Protein AF-A0A7W0AA88-F1 (afdb_monomer)

Sequence (247 aa):
MLGIGRILAIGMIAGFAAGFMSGLWVRLAMRIAGSLTSDRNRGLLTQEEAAVGQLTIGGTLFLAMFAAMVGIVGGVVYLAVRRWLPRQPAMRAVSYGVLLLAVFGFIVMDENNTDYQLFGPTLLNVGSFSLTYLVFGVLVSVLVDGLDRRVPRPRPLASNHARTGAIVLLASIAILLVRGFGPGFAVAGLAIGLLVTICLRRFSTRISWRLDFDSPVFLRVSALGLIVPGLFGFYLTVQGIVAILAG

Foldseek 3Di:
DQQVVLLLVLLQVLLLVLQLVLLLLVVVLLQVLLVQADPVQAQDAFPVRDGRNDDDPLVSNLSSRVSSLVSSVLSVVLSVCVVVFDPDLLRQLQVSLVLCCLLPVLVVLPLPGCCCVRGHPNCSNSVSSSVSSSSSSNSSSCSSVVCVVVPDRDDPDPDPVVVVVVVVVLVVVLVVCCVSPNNVSSCSSVCVVVVVVCVVVVVPVVDPPPPPCPPPVVVVVVVCVSVVSSNVSNVSSVVSSVSSVVD

Secondary structure (DSSP, 8-state):
-HHHHHHHHHHHHHHHHHHHHHHHHHHHHHHHHHHSS-GGGTTPBPTTSPBTT---HHHHHHHHHHHHHHHHHHHHHHHHHTTTS-SSHHHHHHHHHHHHHHHHGGGTS-TT-THHHHSS-HHHHHHHHHHHHHHHHHHHHHHHHHHHHHSPPPP----HHHHHHHHHHHHHHHHHHHHHH-HHHHHHHHHHHHHHHHHHHHHHHHS-S-S-TT-HHHHHHHHHHHHHHHHHHHHHHHHHHHHHHH-

Mean predicted aligned error: 9.28 Å

Solvent-accessible surface area (backbone atoms only — not comparable to full-atom values): 12759 Å² total; per-residue (Å²): 118,71,68,59,58,52,54,49,50,40,18,33,53,20,6,24,54,19,14,26,55,29,22,50,48,53,52,49,44,52,49,53,27,38,70,60,28,54,80,89,54,55,63,39,65,43,95,84,70,44,49,37,75,64,86,49,69,66,60,47,51,50,44,11,50,52,30,12,59,56,15,24,55,52,16,44,49,45,64,73,48,50,83,80,42,57,87,52,69,70,56,24,13,47,52,47,5,50,48,45,34,26,38,52,29,34,80,75,35,44,59,86,50,61,55,46,65,63,42,17,60,42,70,58,44,57,49,48,60,54,44,38,34,36,52,27,21,38,42,23,45,54,40,33,56,51,43,64,73,70,52,77,80,78,71,94,69,94,51,71,63,63,57,51,51,54,52,51,52,53,50,52,53,34,52,51,34,27,74,75,68,36,61,66,52,19,52,50,51,51,47,51,54,48,49,53,50,46,55,50,46,57,50,55,72,71,44,65,85,80,62,55,81,82,34,70,64,54,50,51,55,56,45,49,68,47,48,53,52,30,54,52,20,28,52,45,21,51,49,16,47,52,46,56,72,70,110

pLDDT: mean 79.32, std 15.93, range [38.12, 97.62]

Radius of gyration: 20.05 Å; Cα contacts (8 Å, |Δi|>4): 268; chains: 1; bounding box: 55×32×57 Å

Structure (mmCIF, N/CA/C/O backbone):
data_AF-A0A7W0AA88-F1
#
_entry.id   AF-A0A7W0AA88-F1
#
loop_
_atom_site.group_PDB
_atom_site.id
_atom_site.type_symbol
_atom_site.label_atom_id
_atom_site.label_alt_id
_atom_site.label_comp_id
_atom_site.label_asym_id
_atom_site.label_entity_id
_atom_site.label_seq_id
_atom_site.pdbx_PDB_ins_code
_atom_site.Cartn_x
_atom_site.Cartn_y
_atom_site.Cartn_z
_atom_site.occupancy
_atom_site.B_iso_or_equiv
_atom_site.auth_seq_id
_atom_site.auth_comp_id
_atom_site.auth_asym_id
_atom_site.auth_atom_id
_atom_site.pdbx_PDB_model_num
ATOM 1 N N . MET A 1 1 ? 20.879 -3.219 -20.208 1.00 45.56 1 MET A N 1
ATOM 2 C CA . MET A 1 1 ? 20.723 -3.522 -18.761 1.00 45.56 1 MET A CA 1
ATOM 3 C C . MET A 1 1 ? 20.540 -2.285 -17.866 1.00 45.56 1 MET A C 1
ATOM 5 O O . MET A 1 1 ? 19.766 -2.377 -16.924 1.00 45.56 1 MET A O 1
ATOM 9 N N . LEU A 1 2 ? 21.170 -1.130 -18.142 1.00 46.75 2 LEU A N 1
ATOM 10 C CA . LEU A 1 2 ? 21.095 0.078 -17.287 1.00 46.75 2 LEU A CA 1
ATOM 11 C C . LEU A 1 2 ? 19.684 0.698 -17.130 1.00 46.75 2 LEU A C 1
ATOM 13 O O . LEU A 1 2 ? 19.394 1.295 -16.097 1.00 46.75 2 LEU A O 1
ATOM 17 N N . GLY A 1 3 ? 18.784 0.525 -18.106 1.00 62.12 3 GLY A N 1
ATOM 18 C CA . GLY A 1 3 ? 17.420 1.078 -18.043 1.00 62.12 3 GLY A CA 1
ATOM 19 C C . GLY A 1 3 ? 16.522 0.439 -16.975 1.00 62.12 3 GLY A C 1
ATOM 20 O O . GLY A 1 3 ? 15.785 1.147 -16.294 1.00 62.12 3 GLY A O 1
ATOM 21 N N . ILE A 1 4 ? 16.632 -0.880 -16.773 1.00 65.06 4 ILE A N 1
ATOM 22 C CA . ILE A 1 4 ? 15.820 -1.619 -15.789 1.00 65.06 4 ILE A CA 1
ATOM 23 C C . ILE A 1 4 ? 16.213 -1.217 -14.365 1.00 65.06 4 ILE A C 1
ATOM 25 O O . ILE A 1 4 ? 15.341 -0.983 -13.536 1.00 65.06 4 ILE A O 1
ATOM 29 N N . GLY A 1 5 ? 17.514 -1.053 -14.098 1.00 66.94 5 GLY A N 1
ATOM 30 C CA . GLY A 1 5 ? 18.004 -0.612 -12.789 1.00 66.94 5 GLY A CA 1
ATOM 31 C C . GLY A 1 5 ? 17.440 0.750 -12.375 1.00 66.94 5 GLY A C 1
ATOM 32 O O . GLY A 1 5 ? 16.994 0.900 -11.242 1.00 66.94 5 GLY A O 1
ATOM 33 N N . ARG A 1 6 ? 17.370 1.716 -13.305 1.00 77.44 6 ARG A N 1
ATOM 34 C CA . ARG A 1 6 ? 16.734 3.022 -13.054 1.00 77.44 6 ARG A CA 1
ATOM 35 C C . ARG A 1 6 ? 15.246 2.878 -12.742 1.00 77.44 6 ARG A C 1
ATOM 37 O O . ARG A 1 6 ? 14.778 3.477 -11.784 1.00 77.44 6 ARG A O 1
ATOM 44 N N . ILE A 1 7 ? 14.508 2.121 -13.556 1.00 76.69 7 ILE A N 1
ATOM 45 C CA . ILE A 1 7 ? 13.058 1.945 -13.385 1.00 76.69 7 ILE A CA 1
ATOM 46 C C . ILE A 1 7 ? 12.763 1.320 -12.018 1.00 76.69 7 ILE A C 1
ATOM 48 O O . ILE A 1 7 ? 11.941 1.842 -11.274 1.00 76.69 7 ILE A O 1
ATOM 52 N N . LEU A 1 8 ? 13.496 0.269 -11.646 1.00 76.06 8 LEU A N 1
ATOM 53 C CA . LEU A 1 8 ? 13.355 -0.368 -10.339 1.00 76.06 8 LEU A CA 1
ATOM 54 C C . LEU A 1 8 ? 13.729 0.575 -9.199 1.00 76.06 8 LEU A C 1
ATOM 56 O O . LEU A 1 8 ? 12.984 0.660 -8.233 1.00 76.06 8 LEU A O 1
ATOM 60 N N . ALA A 1 9 ? 14.833 1.316 -9.314 1.00 78.56 9 ALA A N 1
ATOM 61 C CA . ALA A 1 9 ? 15.220 2.293 -8.299 1.00 78.56 9 ALA A CA 1
ATOM 62 C C . ALA A 1 9 ? 14.128 3.350 -8.087 1.00 78.56 9 ALA A C 1
ATOM 64 O O . ALA A 1 9 ? 13.786 3.648 -6.947 1.00 78.56 9 ALA A O 1
ATOM 65 N N . ILE A 1 10 ? 13.527 3.858 -9.168 1.00 82.75 10 ILE A N 1
ATOM 66 C CA . ILE A 1 10 ? 12.393 4.787 -9.090 1.00 82.75 10 ILE A CA 1
ATOM 67 C C . ILE A 1 10 ? 11.216 4.143 -8.352 1.00 82.75 10 ILE A C 1
ATOM 69 O O . ILE A 1 10 ? 10.675 4.760 -7.440 1.00 82.75 10 ILE A O 1
ATOM 73 N N . GLY A 1 11 ? 10.842 2.909 -8.706 1.00 84.88 11 GLY A N 1
ATOM 74 C CA . GLY A 1 11 ? 9.750 2.188 -8.048 1.00 84.88 11 GLY A CA 1
ATOM 75 C C . GLY A 1 11 ? 10.002 1.950 -6.566 1.00 84.88 11 GLY A C 1
ATOM 76 O O . GLY A 1 11 ? 9.126 2.209 -5.754 1.00 84.88 11 GLY A O 1
ATOM 77 N N . MET A 1 12 ? 11.209 1.518 -6.204 1.00 86.50 12 MET A N 1
ATOM 78 C CA . MET A 1 12 ? 11.587 1.268 -4.814 1.00 86.50 12 MET A CA 1
ATOM 79 C C . MET A 1 12 ? 11.600 2.558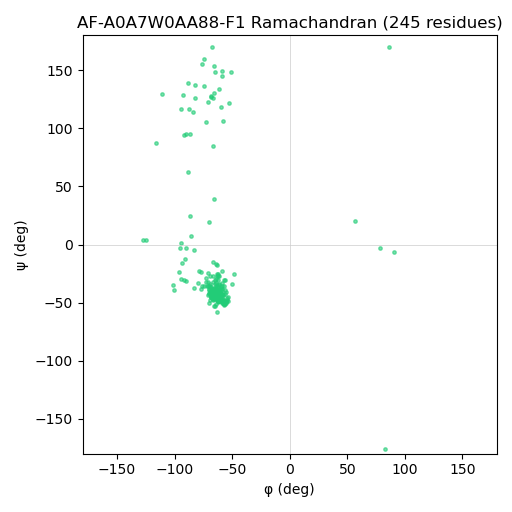 -3.988 1.00 86.50 12 MET A C 1
ATOM 81 O O . MET A 1 12 ? 11.046 2.572 -2.896 1.00 86.50 12 MET A O 1
ATOM 85 N N . ILE A 1 13 ? 12.176 3.650 -4.506 1.00 85.25 13 ILE A N 1
ATOM 86 C CA . ILE A 1 13 ? 12.226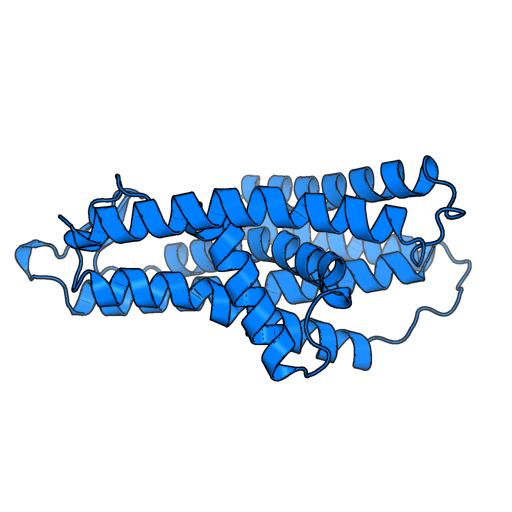 4.945 -3.805 1.00 85.25 13 ILE A CA 1
ATOM 87 C C . ILE A 1 13 ? 10.821 5.535 -3.658 1.00 85.25 13 ILE A C 1
ATOM 89 O O . ILE A 1 13 ? 10.443 5.968 -2.570 1.00 85.25 13 ILE A O 1
ATOM 93 N N . ALA A 1 14 ? 10.033 5.539 -4.737 1.00 91.56 14 ALA A N 1
ATOM 94 C CA . ALA A 1 14 ? 8.659 6.026 -4.703 1.00 91.56 14 ALA A CA 1
ATOM 95 C C . ALA A 1 14 ? 7.786 5.182 -3.773 1.00 91.56 14 ALA A C 1
ATOM 97 O O . ALA A 1 14 ? 7.015 5.732 -2.995 1.00 91.56 14 ALA A O 1
ATOM 98 N N . GLY A 1 15 ? 7.932 3.858 -3.837 1.00 93.81 15 GLY A N 1
ATOM 99 C CA . GLY A 1 15 ? 7.231 2.909 -2.986 1.00 93.81 15 GLY A CA 1
ATOM 100 C C . GLY A 1 15 ? 7.585 3.082 -1.514 1.00 93.81 15 GLY A C 1
ATOM 101 O O . GLY A 1 15 ? 6.687 3.165 -0.683 1.00 93.81 15 GLY A O 1
ATOM 102 N N . PHE A 1 16 ? 8.872 3.225 -1.194 1.00 92.62 16 PHE A N 1
ATOM 103 C CA . PHE A 1 16 ? 9.338 3.521 0.160 1.00 92.62 16 PHE A CA 1
ATOM 104 C C . PHE A 1 16 ? 8.716 4.812 0.699 1.00 92.62 16 PHE A C 1
ATOM 106 O O . PHE A 1 16 ? 8.119 4.810 1.772 1.00 92.62 16 PHE A O 1
ATOM 113 N N . ALA A 1 17 ? 8.804 5.908 -0.058 1.00 92.75 17 ALA A N 1
ATOM 114 C CA . ALA A 1 17 ? 8.269 7.198 0.368 1.00 92.75 17 ALA A CA 1
ATOM 115 C C . ALA A 1 17 ? 6.734 7.176 0.500 1.00 92.75 17 ALA A C 1
ATOM 117 O O . ALA A 1 17 ? 6.198 7.652 1.499 1.00 92.75 17 ALA A O 1
ATOM 118 N N . ALA A 1 18 ? 6.025 6.571 -0.460 1.00 97.06 18 ALA A N 1
ATOM 119 C CA . ALA A 1 18 ? 4.574 6.401 -0.397 1.00 97.06 18 ALA A CA 1
ATOM 120 C C . ALA A 1 18 ? 4.153 5.532 0.794 1.00 97.06 18 ALA A C 1
ATOM 122 O O . ALA A 1 18 ? 3.196 5.866 1.491 1.00 97.06 18 ALA A O 1
ATOM 123 N N . GLY A 1 19 ? 4.879 4.443 1.053 1.00 96.38 19 GLY A N 1
ATOM 124 C CA . GLY A 1 19 ? 4.648 3.552 2.184 1.00 96.38 19 GLY A CA 1
ATOM 125 C C . GLY A 1 19 ? 4.865 4.265 3.512 1.00 96.38 19 GLY A C 1
ATOM 126 O O . GLY A 1 19 ? 4.000 4.207 4.377 1.00 96.38 19 GLY A O 1
ATOM 127 N N . PHE A 1 20 ? 5.948 5.036 3.634 1.00 94.75 20 PHE A N 1
ATOM 128 C CA . PHE A 1 20 ? 6.225 5.849 4.817 1.00 94.75 20 PHE A CA 1
ATOM 129 C C . PHE A 1 20 ? 5.082 6.819 5.127 1.00 94.75 20 PHE A C 1
ATOM 131 O O . PHE A 1 20 ? 4.554 6.840 6.238 1.00 94.75 20 PHE A O 1
ATOM 138 N N . MET A 1 21 ? 4.646 7.584 4.122 1.00 97.00 21 MET A N 1
ATOM 139 C CA . MET A 1 21 ? 3.524 8.515 4.262 1.00 97.00 21 MET A CA 1
ATOM 140 C C . MET A 1 21 ? 2.202 7.796 4.564 1.00 97.00 21 MET A C 1
ATOM 142 O O . MET A 1 21 ? 1.403 8.292 5.355 1.00 97.00 21 MET A O 1
ATOM 146 N N . SER A 1 22 ? 1.983 6.613 3.990 1.00 96.06 22 SER A N 1
ATOM 147 C CA . SER A 1 22 ? 0.794 5.801 4.271 1.00 96.06 22 SER A CA 1
ATOM 148 C C . SER A 1 22 ? 0.811 5.250 5.699 1.00 96.06 22 SER A C 1
ATOM 150 O O . SER A 1 22 ? -0.220 5.252 6.354 1.00 96.06 22 SER A O 1
ATOM 152 N N . GLY A 1 23 ? 1.966 4.866 6.247 1.00 93.94 23 GLY A N 1
ATOM 153 C CA . GLY A 1 23 ? 2.072 4.471 7.656 1.00 93.94 23 GLY A CA 1
ATOM 154 C C . GLY A 1 23 ? 1.784 5.625 8.624 1.00 93.94 23 GLY A C 1
ATOM 155 O O . GLY A 1 23 ? 1.146 5.420 9.657 1.00 93.94 23 GLY A O 1
ATOM 156 N N . LEU A 1 24 ? 2.155 6.861 8.264 1.00 94.88 24 LEU A N 1
ATOM 157 C CA . LEU A 1 24 ? 1.721 8.052 9.007 1.00 94.88 24 LEU A CA 1
ATOM 158 C C . LEU A 1 24 ? 0.199 8.250 8.933 1.00 94.88 24 LEU A C 1
ATOM 160 O O . LEU A 1 24 ? -0.415 8.609 9.938 1.00 94.88 24 LEU A O 1
ATOM 164 N N . TRP A 1 25 ? -0.417 7.981 7.777 1.00 94.88 25 TRP A N 1
ATOM 165 C CA . TRP A 1 25 ? -1.876 7.985 7.635 1.00 94.88 25 TRP A CA 1
ATOM 166 C C . TRP A 1 25 ? -2.541 6.938 8.535 1.00 94.88 25 TRP A C 1
ATOM 168 O O . TRP A 1 25 ? -3.469 7.275 9.264 1.00 94.88 25 TRP A O 1
ATOM 178 N N . VAL A 1 26 ? -2.032 5.702 8.564 1.00 93.56 26 VAL A N 1
ATOM 179 C CA . VAL A 1 26 ? -2.538 4.649 9.461 1.00 93.56 26 VAL A CA 1
ATOM 180 C C . VAL A 1 26 ? -2.476 5.106 10.920 1.00 93.56 26 VAL A C 1
ATOM 182 O O . VAL A 1 26 ? -3.439 4.946 11.668 1.00 93.56 26 VAL A O 1
ATOM 185 N N . ARG A 1 27 ? -1.380 5.758 11.328 1.00 92.38 27 ARG A N 1
ATOM 186 C CA . ARG A 1 27 ? -1.261 6.313 12.682 1.00 92.38 27 ARG A CA 1
ATOM 187 C C . ARG A 1 27 ? -2.316 7.381 12.969 1.00 92.38 27 ARG A C 1
ATOM 189 O O . ARG A 1 27 ? -2.859 7.427 14.072 1.00 92.38 27 ARG A O 1
ATOM 196 N N . LEU A 1 28 ? -2.600 8.241 11.994 1.00 93.06 28 LEU A N 1
ATOM 197 C CA . LEU A 1 28 ? -3.656 9.241 12.108 1.00 93.06 28 LEU A CA 1
ATOM 198 C C . LEU A 1 28 ? -5.037 8.582 12.220 1.00 93.06 28 LEU A C 1
ATOM 200 O O . LEU A 1 28 ? -5.809 8.973 13.091 1.00 93.06 28 LEU A O 1
ATOM 204 N N . ALA A 1 29 ? -5.321 7.556 11.415 1.00 92.50 29 ALA A N 1
ATOM 205 C CA . ALA A 1 29 ? -6.563 6.788 11.486 1.00 92.50 29 ALA A CA 1
ATOM 206 C C . ALA A 1 29 ? -6.761 6.162 12.876 1.00 92.50 29 ALA A C 1
ATOM 208 O O . ALA A 1 29 ? -7.804 6.361 13.495 1.00 92.50 29 ALA A O 1
ATOM 209 N N . MET A 1 30 ? -5.723 5.522 13.425 1.00 92.06 30 MET A N 1
ATOM 210 C CA . MET A 1 30 ? -5.735 4.980 14.791 1.00 92.06 30 MET A CA 1
ATOM 211 C C . MET A 1 30 ? -5.982 6.064 15.849 1.00 92.06 30 MET A C 1
ATOM 213 O O . MET A 1 30 ? -6.667 5.825 16.842 1.00 92.06 30 MET A O 1
ATOM 217 N N . ARG A 1 31 ? -5.449 7.277 15.652 1.00 89.56 31 ARG A N 1
ATOM 218 C CA . ARG A 1 31 ? -5.687 8.4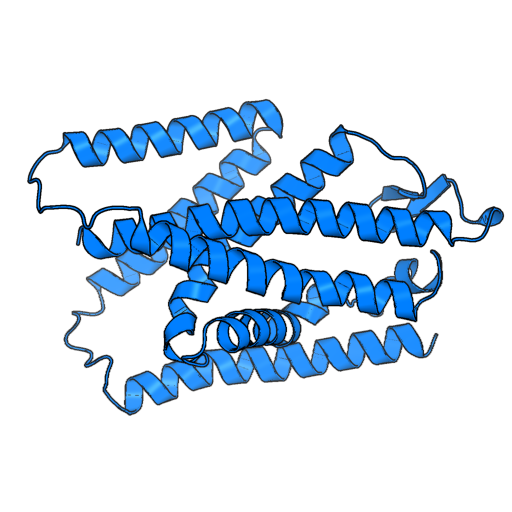04 16.565 1.00 89.56 31 ARG A CA 1
ATOM 219 C C . ARG A 1 31 ? -7.1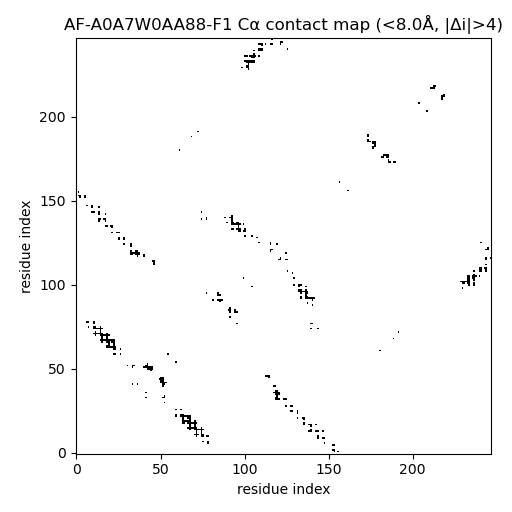36 8.880 16.514 1.00 89.56 31 ARG A C 1
ATOM 221 O O . ARG A 1 31 ? -7.704 9.165 17.565 1.00 89.56 31 ARG A O 1
ATOM 228 N N . ILE A 1 32 ? -7.719 8.971 15.321 1.00 91.12 32 ILE A N 1
ATOM 229 C CA . ILE A 1 32 ? -9.130 9.334 15.147 1.00 91.12 32 ILE A CA 1
ATOM 230 C C . ILE A 1 32 ? -10.007 8.276 15.829 1.00 91.12 32 ILE A C 1
ATOM 232 O O . ILE A 1 32 ? -10.819 8.631 16.683 1.00 91.12 32 ILE A O 1
ATOM 236 N N . ALA A 1 33 ? -9.766 6.992 15.555 1.00 89.69 33 ALA A N 1
ATOM 237 C CA . ALA A 1 33 ? -10.466 5.872 16.184 1.00 89.69 33 ALA A CA 1
ATOM 238 C C . ALA A 1 33 ? -10.371 5.910 17.720 1.00 89.69 33 ALA A C 1
ATOM 240 O O . ALA A 1 33 ? -11.384 5.894 18.415 1.00 89.69 33 ALA A O 1
ATOM 241 N N . GLY A 1 34 ? -9.159 6.081 18.260 1.00 87.75 34 GLY A N 1
ATOM 242 C CA . GLY A 1 34 ? -8.928 6.182 19.702 1.00 87.75 34 GLY A CA 1
ATOM 243 C C . GLY A 1 34 ? -9.563 7.417 20.352 1.00 87.75 34 GLY A C 1
ATOM 244 O O . GLY A 1 34 ? -9.969 7.353 21.508 1.00 87.75 34 GLY A O 1
ATOM 245 N N . SER A 1 35 ? -9.700 8.533 19.628 1.00 88.56 35 SER A N 1
ATOM 246 C CA . SER A 1 35 ? -10.395 9.725 20.141 1.00 88.56 35 SER A CA 1
ATOM 247 C C . SER A 1 35 ? -11.914 9.547 20.217 1.00 88.56 35 SER A C 1
ATOM 249 O O . SER A 1 35 ? -12.553 10.124 21.092 1.00 88.56 35 SER A O 1
ATOM 251 N N . LEU A 1 36 ? -12.469 8.709 19.338 1.00 89.69 36 LEU A N 1
ATOM 252 C CA . LEU A 1 36 ? -13.894 8.386 19.265 1.00 89.69 36 LEU A CA 1
ATOM 253 C C . LEU A 1 36 ? -14.261 7.120 20.054 1.00 89.69 36 LEU A C 1
ATOM 255 O O . LEU A 1 36 ? -15.421 6.713 20.049 1.00 89.69 36 LEU A O 1
ATOM 259 N N . THR A 1 37 ? -13.290 6.484 20.713 1.00 88.19 37 THR A N 1
ATOM 260 C CA . THR A 1 37 ? -13.541 5.308 21.548 1.00 88.19 37 THR A CA 1
ATOM 261 C C . THR A 1 37 ? -14.166 5.689 22.891 1.00 88.19 37 THR A C 1
ATOM 263 O O . THR A 1 37 ? -13.982 6.808 23.383 1.00 88.19 37 THR A O 1
ATOM 266 N N . SER A 1 38 ? -14.881 4.741 23.502 1.00 85.06 38 SER A N 1
ATOM 267 C CA . SER A 1 38 ? -15.476 4.924 24.830 1.00 85.06 38 SER A CA 1
ATOM 268 C C . SER A 1 38 ? -14.399 5.089 25.909 1.00 85.06 38 SER A C 1
ATOM 270 O O . SER A 1 38 ? -13.328 4.487 25.824 1.00 85.06 38 SER A O 1
ATOM 272 N N . ASP A 1 39 ? -14.680 5.867 26.959 1.00 81.31 39 ASP A N 1
ATOM 273 C CA . ASP A 1 39 ? -13.709 6.118 28.038 1.00 81.31 39 ASP A CA 1
ATOM 274 C C . ASP A 1 39 ? -13.222 4.823 28.712 1.00 81.31 39 ASP A C 1
ATOM 276 O O . ASP A 1 39 ? -12.063 4.736 29.111 1.00 81.31 39 ASP A O 1
ATOM 280 N N . ARG A 1 40 ? -14.075 3.789 28.762 1.00 81.94 40 ARG A N 1
ATOM 281 C CA . ARG A 1 40 ? -13.753 2.463 29.316 1.00 81.94 40 ARG A CA 1
ATOM 282 C C . ARG A 1 40 ? -12.702 1.703 28.503 1.00 81.94 40 ARG A C 1
ATOM 284 O O . ARG A 1 40 ? -11.989 0.879 29.066 1.00 81.94 40 ARG A O 1
ATOM 291 N N . ASN A 1 41 ? -12.606 1.980 27.204 1.00 83.75 41 ASN A N 1
ATOM 292 C CA . ASN A 1 41 ? -11.709 1.276 26.288 1.00 83.75 41 ASN A CA 1
ATOM 293 C C . ASN A 1 41 ? -10.373 2.014 26.088 1.00 83.75 41 ASN A C 1
ATOM 295 O O . ASN A 1 41 ? -9.495 1.526 25.375 1.00 83.75 41 ASN A O 1
ATOM 299 N N . ARG A 1 42 ? -10.189 3.194 26.695 1.00 79.88 42 ARG A N 1
ATOM 300 C CA . ARG A 1 42 ? -8.933 3.951 26.603 1.00 79.88 42 ARG A CA 1
ATOM 301 C C . ARG A 1 42 ? -7.844 3.306 27.457 1.00 79.88 42 ARG A C 1
ATOM 303 O O . ARG A 1 42 ? -8.083 2.924 28.596 1.00 79.88 42 ARG A O 1
ATOM 310 N N . GLY A 1 43 ? -6.633 3.217 26.910 1.00 77.44 43 GLY A N 1
ATOM 311 C CA . GLY A 1 43 ? -5.494 2.587 27.583 1.00 77.44 43 GLY A CA 1
ATOM 312 C C . GLY A 1 43 ? -5.494 1.056 27.553 1.00 77.44 43 GLY A C 1
ATOM 313 O O . GLY A 1 43 ? -4.521 0.465 28.015 1.00 77.44 43 GLY A O 1
ATOM 314 N N . LEU A 1 44 ? -6.524 0.416 26.982 1.00 85.69 44 LEU A N 1
ATOM 315 C CA . LEU A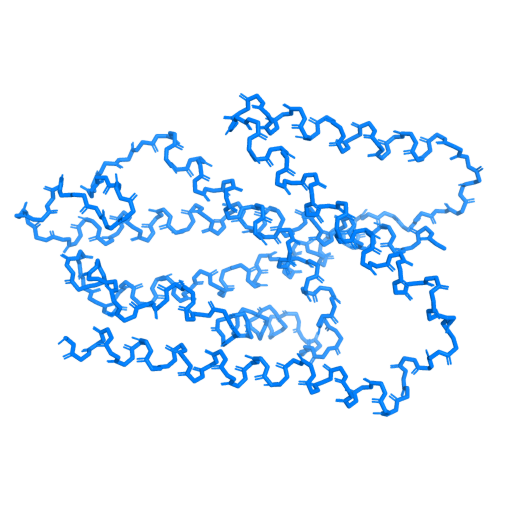 1 44 ? -6.468 -1.008 26.654 1.00 85.69 44 LEU A CA 1
ATOM 316 C C . LEU A 1 44 ? -5.429 -1.263 25.559 1.00 85.69 44 LEU A C 1
ATOM 318 O O . LEU A 1 44 ?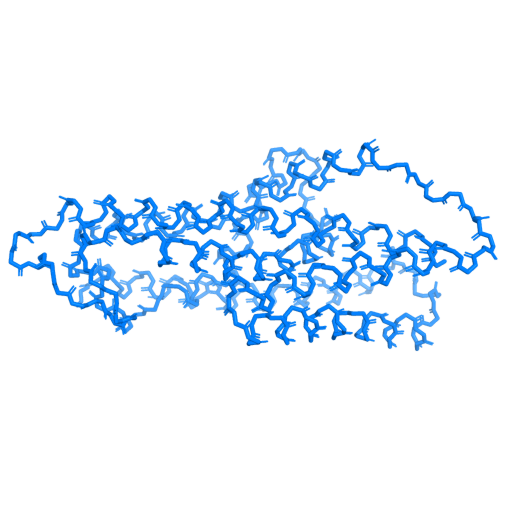 -5.117 -0.377 24.757 1.00 85.69 44 LEU A O 1
ATOM 322 N N . LEU A 1 45 ? -4.896 -2.480 25.542 1.00 83.38 45 LEU A N 1
ATOM 323 C CA . LEU A 1 45 ? -4.014 -2.943 24.480 1.00 83.38 45 LEU A CA 1
ATOM 324 C C . LEU A 1 45 ? -4.857 -3.414 23.290 1.00 83.38 45 LEU A C 1
ATOM 326 O O . LEU A 1 45 ? -5.868 -4.089 23.475 1.00 83.38 45 LEU A O 1
ATOM 330 N N . THR A 1 46 ? -4.435 -3.044 22.083 1.00 81.38 46 THR A N 1
ATOM 331 C CA . THR A 1 46 ? -4.892 -3.665 20.831 1.00 81.38 46 THR A CA 1
ATOM 332 C C . THR A 1 46 ? -4.391 -5.105 20.738 1.00 81.38 46 THR A C 1
ATOM 334 O O . THR A 1 46 ? -3.476 -5.486 21.475 1.00 81.38 46 THR A O 1
ATOM 337 N N . GLN A 1 47 ? -4.886 -5.874 19.767 1.00 75.94 47 GLN A N 1
ATOM 338 C CA . GLN A 1 47 ? -4.342 -7.208 19.470 1.00 75.94 47 GLN A CA 1
ATOM 339 C C . GLN A 1 47 ? -2.834 -7.170 19.152 1.00 75.94 47 GLN A C 1
ATOM 341 O O . GLN A 1 47 ? -2.098 -8.079 19.515 1.00 75.94 47 GLN A O 1
ATOM 346 N N . GLU A 1 48 ? -2.357 -6.062 18.580 1.00 73.50 48 GLU A N 1
ATOM 347 C CA . GLU A 1 48 ? -0.936 -5.813 18.281 1.00 73.50 48 GLU A CA 1
ATOM 348 C C . GLU A 1 48 ? -0.143 -5.204 19.462 1.00 73.50 48 GLU A C 1
ATOM 350 O O . GLU A 1 48 ? 0.830 -4.477 19.261 1.00 73.50 48 GLU A O 1
ATOM 355 N N . GLU A 1 49 ? -0.600 -5.413 20.701 1.00 75.19 49 GLU A N 1
ATOM 356 C CA . GLU A 1 49 ? 0.042 -4.946 21.946 1.00 75.19 49 GLU A CA 1
ATOM 357 C C . GLU A 1 49 ? 0.278 -3.420 22.037 1.00 75.19 49 GLU A C 1
ATOM 359 O O . GLU A 1 49 ? 1.077 -2.933 22.843 1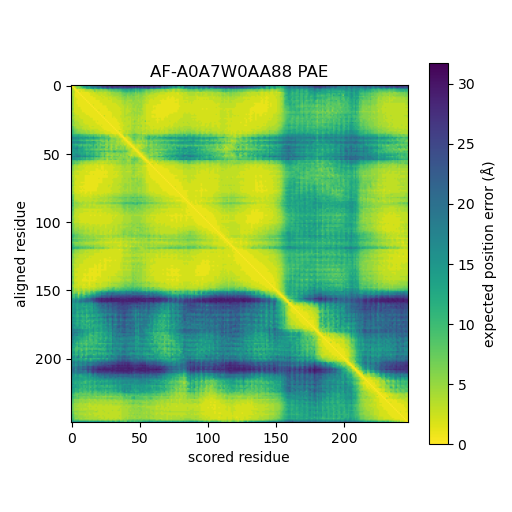.00 75.19 49 GLU A O 1
ATOM 364 N N . ALA A 1 50 ? -0.435 -2.617 2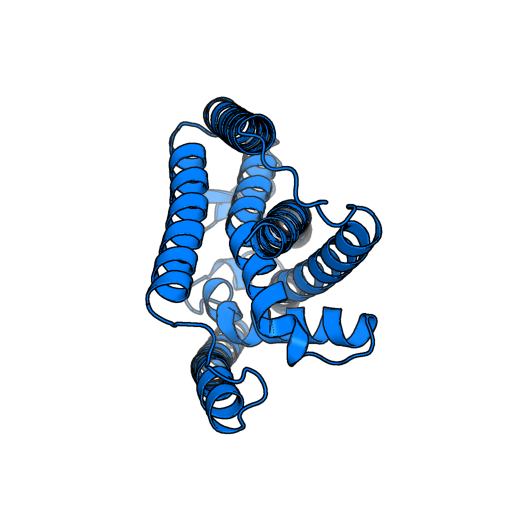1.244 1.00 76.50 50 ALA A N 1
ATOM 365 C CA . ALA A 1 50 ? -0.342 -1.164 21.276 1.00 76.50 50 ALA A CA 1
ATOM 366 C C . ALA A 1 50 ? -1.401 -0.570 22.215 1.00 76.50 50 ALA A C 1
ATOM 368 O O . ALA A 1 50 ? -2.592 -0.838 22.090 1.00 76.50 50 ALA A O 1
ATOM 369 N N . ALA A 1 51 ? -0.989 0.297 23.140 1.00 79.00 51 ALA A N 1
ATOM 370 C CA . ALA A 1 51 ? -1.926 0.980 24.030 1.00 79.00 51 ALA A CA 1
ATOM 371 C C . ALA A 1 51 ? -2.766 2.030 23.277 1.00 79.00 51 ALA A C 1
ATOM 373 O O . ALA A 1 51 ? -2.235 2.988 22.698 1.00 79.00 51 ALA A O 1
ATOM 374 N N . VAL A 1 52 ? -4.093 1.889 23.325 1.00 77.25 52 VAL A N 1
ATOM 375 C CA . VAL A 1 52 ? -5.038 2.786 22.649 1.00 77.25 52 VAL A CA 1
ATOM 376 C C . VAL A 1 52 ? -5.027 4.173 23.287 1.00 77.25 52 VAL A C 1
ATOM 378 O O . VAL A 1 52 ? -5.201 4.335 24.495 1.00 77.25 52 VAL A O 1
ATOM 381 N N . GLY A 1 53 ? -4.837 5.197 22.450 1.00 71.44 53 GLY A N 1
ATOM 382 C CA . GLY A 1 53 ? -4.772 6.603 22.862 1.00 71.44 53 GLY A CA 1
ATOM 383 C C . GLY A 1 53 ? -3.366 7.110 23.201 1.00 71.44 53 GLY A C 1
ATOM 384 O O . GLY A 1 53 ? -3.193 8.315 23.375 1.00 71.44 53 GLY A O 1
ATOM 385 N N . GLN A 1 54 ? -2.343 6.245 23.231 1.00 76.69 54 GLN A N 1
ATOM 386 C CA . GLN A 1 54 ? -0.963 6.662 23.492 1.00 76.69 54 GLN A CA 1
ATOM 387 C C . GLN A 1 54 ? -0.177 6.920 22.199 1.00 76.69 54 GLN A C 1
ATOM 389 O O . GLN A 1 54 ? 0.101 6.023 21.394 1.00 76.69 54 GLN A O 1
ATOM 394 N N . LEU A 1 55 ? 0.247 8.173 22.011 1.00 77.12 55 LEU A N 1
ATOM 395 C CA . LEU A 1 55 ? 1.099 8.555 20.891 1.00 77.12 55 LEU A CA 1
ATOM 396 C C . LEU A 1 55 ? 2.576 8.472 21.287 1.00 77.12 55 LEU A C 1
ATOM 398 O O . LEU A 1 55 ? 3.157 9.431 21.787 1.00 77.12 55 LEU A O 1
ATOM 402 N N . THR A 1 56 ? 3.210 7.339 21.007 1.00 85.19 56 THR A N 1
ATOM 403 C CA . THR A 1 56 ? 4.669 7.239 21.090 1.00 85.19 56 THR A CA 1
ATOM 404 C C . THR A 1 56 ? 5.307 7.631 19.756 1.00 85.19 56 THR A C 1
ATOM 406 O O . THR A 1 56 ? 4.822 7.264 18.676 1.00 85.19 56 THR A O 1
ATOM 409 N N . ILE A 1 57 ? 6.411 8.382 19.823 1.00 85.62 57 ILE A N 1
ATOM 410 C CA . ILE A 1 57 ? 7.234 8.702 18.646 1.00 85.62 57 ILE A CA 1
ATOM 411 C C . ILE A 1 57 ? 7.815 7.406 18.071 1.00 85.62 57 ILE A C 1
ATOM 413 O O . ILE A 1 57 ? 7.741 7.189 16.864 1.00 85.62 57 ILE A O 1
ATOM 417 N N . GLY A 1 58 ? 8.296 6.509 18.942 1.00 84.19 58 GLY A N 1
ATOM 418 C CA . GLY A 1 58 ? 8.843 5.207 18.555 1.00 84.19 58 GLY A CA 1
ATOM 419 C C . GLY A 1 58 ? 7.845 4.342 17.784 1.00 84.19 58 GLY A C 1
ATOM 420 O O . GLY A 1 58 ? 8.162 3.901 16.685 1.00 84.19 58 GLY A O 1
ATOM 421 N N . GLY A 1 59 ? 6.617 4.174 18.290 1.00 85.19 59 GLY A N 1
ATOM 422 C CA . GLY A 1 59 ? 5.587 3.379 17.610 1.00 85.19 59 GLY A CA 1
ATOM 423 C C . GLY A 1 59 ? 5.131 3.996 16.287 1.00 85.19 59 GLY A C 1
ATOM 424 O O . GLY A 1 59 ? 4.935 3.290 15.303 1.00 85.19 59 GLY A O 1
ATOM 425 N N . THR A 1 60 ? 5.032 5.329 16.227 1.00 89.88 60 THR A N 1
ATOM 426 C CA . THR A 1 60 ? 4.698 6.042 14.981 1.00 89.88 60 THR A CA 1
ATOM 427 C C . THR A 1 60 ? 5.770 5.832 13.916 1.00 89.88 60 THR A C 1
ATOM 429 O O . THR A 1 60 ? 5.459 5.525 12.768 1.00 89.88 60 THR A O 1
ATOM 432 N N . LEU A 1 61 ? 7.037 5.986 14.300 1.00 88.00 61 LEU A N 1
ATOM 433 C CA . LEU A 1 61 ? 8.159 5.853 13.388 1.00 88.00 61 LEU A CA 1
ATOM 434 C C . LEU A 1 61 ? 8.356 4.395 12.949 1.00 88.00 61 LEU A C 1
ATOM 436 O O . LEU A 1 61 ? 8.611 4.148 11.772 1.00 88.00 61 LEU A O 1
ATOM 440 N N . PHE A 1 62 ? 8.182 3.438 13.865 1.00 86.44 62 PHE A N 1
ATOM 441 C CA . PHE A 1 62 ? 8.181 2.008 13.560 1.00 86.44 62 PHE A CA 1
ATOM 442 C C . PHE A 1 62 ? 7.123 1.672 12.506 1.00 86.44 62 PHE A C 1
ATOM 444 O O . PHE A 1 62 ? 7.457 1.098 11.472 1.00 86.44 62 PHE A O 1
ATOM 451 N N . LEU A 1 63 ? 5.873 2.101 12.713 1.00 88.81 63 LEU A N 1
ATOM 452 C CA . LEU A 1 63 ? 4.777 1.839 11.781 1.00 88.81 63 LEU A CA 1
ATOM 453 C C . LEU A 1 63 ? 5.017 2.492 10.413 1.00 88.81 63 LEU A C 1
ATOM 455 O O . LEU A 1 63 ? 4.828 1.853 9.379 1.00 88.81 63 LEU A O 1
ATOM 459 N N . ALA A 1 64 ? 5.486 3.744 10.398 1.00 92.50 64 ALA A N 1
ATOM 460 C CA . ALA A 1 64 ? 5.836 4.439 9.163 1.00 92.50 64 ALA A CA 1
ATOM 461 C C . ALA A 1 64 ? 6.935 3.697 8.389 1.00 92.50 64 ALA A C 1
ATOM 463 O O . ALA A 1 64 ? 6.826 3.502 7.182 1.00 92.50 64 ALA A O 1
ATOM 464 N N . MET A 1 65 ? 7.974 3.215 9.069 1.00 88.25 65 MET A N 1
ATOM 465 C CA . MET A 1 65 ? 9.068 2.495 8.418 1.00 88.25 65 MET A CA 1
ATOM 466 C C . MET A 1 65 ? 8.705 1.081 7.990 1.00 88.25 65 MET A C 1
ATOM 468 O O . MET A 1 65 ? 9.138 0.642 6.924 1.00 88.25 65 MET A O 1
ATOM 472 N N . PHE A 1 66 ? 7.880 0.385 8.766 1.00 87.00 66 PHE A N 1
ATOM 473 C CA . PHE A 1 66 ? 7.305 -0.891 8.362 1.00 87.00 66 PHE A CA 1
ATOM 474 C C . PHE A 1 66 ? 6.494 -0.734 7.073 1.00 87.00 66 PHE A C 1
ATOM 476 O O . PHE A 1 66 ? 6.764 -1.413 6.079 1.00 87.00 66 PHE A O 1
ATOM 483 N N . ALA A 1 67 ? 5.592 0.249 7.034 1.00 93.19 67 ALA A N 1
ATOM 484 C CA . ALA A 1 67 ? 4.831 0.573 5.835 1.00 93.19 67 ALA A CA 1
ATOM 485 C C . ALA A 1 67 ? 5.737 1.006 4.669 1.00 93.19 67 ALA A C 1
ATOM 487 O O . ALA A 1 67 ? 5.464 0.655 3.524 1.00 93.19 67 ALA A O 1
ATOM 488 N N . ALA A 1 68 ? 6.846 1.705 4.930 1.00 90.88 68 ALA A N 1
ATOM 489 C CA . ALA A 1 68 ? 7.839 2.053 3.913 1.00 90.88 68 ALA A CA 1
ATOM 490 C C . ALA A 1 68 ? 8.502 0.811 3.294 1.00 90.88 68 ALA A C 1
ATOM 492 O O . ALA A 1 68 ? 8.640 0.735 2.074 1.00 90.88 68 ALA A O 1
ATOM 493 N N . MET A 1 69 ? 8.874 -0.185 4.106 1.00 85.19 69 MET A N 1
ATOM 494 C CA . MET A 1 69 ? 9.459 -1.442 3.618 1.00 85.19 69 MET A CA 1
ATOM 495 C C . MET A 1 69 ? 8.482 -2.220 2.738 1.00 85.19 69 MET A C 1
ATOM 497 O O . MET A 1 69 ? 8.838 -2.624 1.631 1.00 85.19 69 MET A O 1
ATOM 501 N N . VAL A 1 70 ? 7.234 -2.375 3.187 1.00 87.62 70 VAL A N 1
ATOM 502 C CA . VAL A 1 70 ? 6.167 -2.992 2.379 1.00 87.62 70 VAL A CA 1
ATOM 503 C C . VAL A 1 70 ? 5.912 -2.166 1.111 1.00 87.62 70 VAL A C 1
ATOM 505 O O . VAL A 1 70 ? 5.755 -2.704 0.012 1.00 87.62 70 VAL A O 1
ATOM 508 N N . GLY A 1 71 ? 5.968 -0.842 1.238 1.00 93.38 71 GLY A N 1
ATOM 509 C CA . GLY A 1 71 ? 5.804 0.109 0.151 1.00 93.38 71 GLY A CA 1
ATOM 510 C C . GLY A 1 71 ? 6.813 -0.069 -0.979 1.00 93.38 71 GLY A C 1
ATOM 511 O O . GLY A 1 71 ? 6.442 0.115 -2.135 1.00 93.38 71 GLY A O 1
ATOM 512 N N . ILE A 1 72 ? 8.052 -0.498 -0.703 1.00 87.44 72 ILE A N 1
ATOM 513 C CA . ILE A 1 72 ? 9.046 -0.830 -1.744 1.00 87.44 72 ILE A CA 1
ATOM 514 C C . ILE A 1 72 ? 8.478 -1.875 -2.708 1.00 87.44 72 ILE A C 1
ATOM 516 O O . ILE A 1 72 ? 8.532 -1.691 -3.928 1.00 87.44 72 ILE A O 1
ATOM 520 N N . VAL A 1 73 ? 7.902 -2.951 -2.165 1.00 85.31 73 VAL A N 1
ATOM 521 C CA . VAL A 1 73 ? 7.273 -4.013 -2.959 1.00 85.31 73 VAL A CA 1
ATOM 522 C C . VAL A 1 73 ? 6.090 -3.437 -3.730 1.00 85.31 73 VAL A C 1
ATOM 524 O O . VAL A 1 73 ? 6.009 -3.613 -4.945 1.00 85.31 73 VAL A O 1
ATOM 527 N N . GLY A 1 74 ? 5.238 -2.654 -3.063 1.00 90.25 74 GLY A N 1
ATOM 528 C CA . GLY A 1 74 ? 4.118 -1.960 -3.699 1.00 90.25 74 GLY A CA 1
ATOM 529 C C . GLY A 1 74 ? 4.538 -1.026 -4.844 1.00 90.25 74 GLY A C 1
ATOM 530 O O . GLY A 1 74 ? 3.854 -0.949 -5.858 1.00 90.25 74 GLY A O 1
ATOM 531 N N . GLY A 1 75 ? 5.681 -0.348 -4.760 1.00 91.12 75 GLY A N 1
ATOM 532 C CA . GLY A 1 75 ? 6.188 0.502 -5.840 1.00 91.12 75 GLY A CA 1
ATOM 533 C C . GLY A 1 75 ? 6.708 -0.286 -7.044 1.00 91.12 75 GLY A C 1
ATOM 534 O O . GLY A 1 75 ? 6.511 0.119 -8.192 1.00 91.12 75 GLY A O 1
ATOM 535 N N . VAL A 1 76 ? 7.321 -1.449 -6.811 1.00 83.44 76 VAL A N 1
ATOM 536 C CA . VAL A 1 76 ? 7.735 -2.362 -7.889 1.00 83.44 76 VAL A CA 1
ATOM 537 C C . VAL A 1 76 ? 6.517 -3.002 -8.557 1.00 83.44 76 VAL A C 1
ATOM 539 O O . VAL A 1 76 ? 6.455 -3.053 -9.787 1.00 83.44 76 VAL A O 1
ATOM 542 N N . VAL A 1 77 ? 5.523 -3.425 -7.770 1.00 86.50 77 VAL A N 1
ATOM 543 C CA . VAL A 1 77 ? 4.248 -3.942 -8.287 1.00 86.50 77 VAL A CA 1
ATOM 544 C C . VAL A 1 77 ? 3.551 -2.880 -9.131 1.00 86.50 77 VAL A C 1
ATOM 546 O O . VAL A 1 77 ? 3.137 -3.195 -10.244 1.00 86.50 77 VAL A O 1
ATOM 549 N N . TYR A 1 78 ? 3.518 -1.615 -8.690 1.00 91.25 78 TYR A N 1
ATOM 550 C CA . TYR A 1 78 ? 2.957 -0.515 -9.481 1.00 91.25 78 TYR A CA 1
ATOM 551 C C . TYR A 1 78 ? 3.585 -0.455 -10.871 1.00 91.25 78 TYR A C 1
ATOM 553 O O . TYR A 1 78 ? 2.868 -0.416 -11.863 1.00 91.25 78 TYR A O 1
ATOM 561 N N . LEU A 1 79 ? 4.918 -0.499 -10.968 1.00 86.38 79 LEU A N 1
ATOM 562 C CA . LEU A 1 79 ? 5.616 -0.477 -12.256 1.00 86.38 79 LEU A CA 1
ATOM 563 C C . LEU A 1 79 ? 5.285 -1.686 -13.131 1.00 86.38 79 LEU A C 1
ATOM 565 O O . LEU A 1 79 ? 5.131 -1.524 -14.342 1.00 86.38 79 LEU A O 1
ATOM 569 N N . ALA A 1 80 ? 5.166 -2.871 -12.528 1.00 81.50 80 ALA A N 1
ATOM 570 C CA . ALA A 1 80 ? 4.790 -4.086 -13.238 1.00 81.50 80 ALA A CA 1
ATOM 571 C C . ALA A 1 80 ? 3.373 -3.978 -13.815 1.00 81.50 80 ALA A C 1
ATOM 573 O O . ALA A 1 80 ? 3.148 -4.379 -14.959 1.00 81.50 80 ALA A O 1
ATOM 574 N N . VAL A 1 81 ? 2.439 -3.388 -13.057 1.00 87.00 81 VAL A N 1
ATOM 575 C CA . VAL A 1 81 ? 1.035 -3.282 -13.469 1.00 87.00 81 VAL A CA 1
ATOM 576 C C . VAL A 1 81 ? 0.681 -2.009 -14.232 1.00 87.00 81 VAL A C 1
ATOM 578 O O . VAL A 1 81 ? -0.368 -1.950 -14.872 1.00 87.00 81 VAL A O 1
ATOM 581 N N . ARG A 1 82 ? 1.569 -1.007 -14.233 1.00 88.31 82 ARG A N 1
ATOM 582 C CA . ARG A 1 82 ? 1.349 0.343 -14.784 1.00 88.31 82 ARG A CA 1
ATOM 583 C C . ARG A 1 82 ? 0.796 0.339 -16.205 1.00 88.31 82 ARG A C 1
ATOM 585 O O . ARG A 1 82 ? 0.027 1.228 -16.552 1.00 88.31 82 ARG A O 1
ATOM 592 N N . ARG A 1 83 ? 1.192 -0.645 -17.019 1.00 85.56 83 ARG A N 1
ATOM 593 C CA . ARG A 1 83 ? 0.765 -0.776 -18.421 1.00 85.56 83 ARG A CA 1
ATOM 594 C C . ARG A 1 83 ? -0.698 -1.191 -18.601 1.00 85.56 83 ARG A C 1
ATOM 596 O O . ARG A 1 83 ? -1.258 -0.910 -19.653 1.00 85.56 83 ARG A O 1
ATOM 603 N N . TRP A 1 84 ? -1.293 -1.859 -17.611 1.00 85.94 84 TRP A N 1
ATOM 604 C CA . TRP A 1 84 ? -2.697 -2.291 -17.640 1.00 85.94 84 TRP A CA 1
ATOM 605 C C . TRP A 1 84 ? -3.641 -1.290 -16.986 1.00 85.94 84 TRP A C 1
ATOM 607 O O . TRP A 1 84 ? -4.851 -1.370 -17.170 1.00 85.94 84 TRP A O 1
ATOM 617 N N . LEU A 1 85 ? -3.096 -0.355 -16.211 1.00 89.56 85 LEU A N 1
ATOM 618 C CA . LEU A 1 85 ? -3.886 0.685 -15.577 1.00 89.56 85 LEU A CA 1
ATOM 619 C C . LEU A 1 85 ? -4.329 1.750 -16.598 1.00 89.56 85 LEU A C 1
ATOM 621 O O . LEU A 1 85 ? -3.698 1.905 -17.650 1.00 89.56 85 LEU A O 1
ATOM 625 N N . PRO A 1 86 ? -5.380 2.531 -16.283 1.00 91.50 86 PRO A N 1
ATOM 626 C CA . PRO A 1 86 ? -5.832 3.623 -17.136 1.00 91.50 86 PRO A CA 1
ATOM 627 C C . PRO A 1 86 ? -4.704 4.582 -17.542 1.00 91.50 86 PRO A C 1
ATOM 629 O O . PRO A 1 86 ? -3.761 4.841 -16.793 1.00 91.50 86 PRO A O 1
ATOM 632 N N . ARG A 1 87 ? -4.811 5.165 -18.741 1.00 90.00 87 ARG A N 1
ATOM 633 C CA . ARG A 1 87 ? -3.815 6.132 -19.237 1.00 90.00 87 ARG A CA 1
ATOM 634 C C . ARG A 1 87 ? -3.880 7.472 -18.500 1.00 90.00 87 ARG A C 1
ATOM 636 O O . ARG A 1 87 ? -2.846 8.118 -18.330 1.00 90.00 87 ARG A O 1
ATOM 643 N N . GLN A 1 88 ? -5.072 7.877 -18.058 1.00 93.81 88 GLN A N 1
ATOM 644 C CA . GLN A 1 88 ? -5.275 9.124 -17.326 1.00 93.81 88 GLN A CA 1
ATOM 645 C C . GLN A 1 88 ? -4.626 9.038 -15.929 1.00 93.81 88 GLN A C 1
ATOM 647 O O . GLN A 1 88 ? -4.939 8.106 -15.187 1.00 93.81 88 GLN A O 1
ATOM 652 N N . PRO A 1 89 ? -3.765 9.997 -15.526 1.00 91.31 89 PRO A N 1
ATOM 653 C CA . PRO A 1 89 ? -2.984 9.895 -14.288 1.00 91.31 89 PRO A CA 1
ATOM 654 C C . PRO A 1 89 ? -3.820 9.718 -13.016 1.00 91.31 89 PRO A C 1
ATOM 656 O O . PRO A 1 89 ? -3.491 8.881 -12.181 1.00 91.31 89 PRO A O 1
ATOM 659 N N . ALA A 1 90 ? -4.917 10.470 -12.882 1.00 93.75 90 ALA A N 1
ATOM 660 C CA . ALA A 1 90 ? -5.782 10.398 -11.705 1.00 93.75 90 ALA A CA 1
ATOM 661 C C . ALA A 1 90 ? -6.494 9.040 -11.604 1.00 93.75 90 ALA A C 1
ATOM 663 O O . ALA A 1 90 ? -6.465 8.399 -10.557 1.00 93.75 90 ALA A O 1
ATOM 664 N N . MET A 1 91 ? -7.061 8.555 -12.715 1.00 95.38 91 MET A N 1
ATOM 665 C CA . MET A 1 91 ? -7.677 7.228 -12.753 1.00 95.38 91 MET A CA 1
ATOM 666 C C . MET A 1 91 ? -6.650 6.129 -12.495 1.00 95.38 91 MET A C 1
ATOM 668 O O . MET A 1 91 ? -6.938 5.206 -11.752 1.00 95.38 91 MET A O 1
ATOM 672 N N . ARG A 1 92 ? -5.433 6.239 -13.042 1.00 93.69 92 ARG A N 1
ATOM 673 C CA . ARG A 1 92 ? -4.353 5.277 -12.792 1.00 93.69 92 ARG A CA 1
ATOM 674 C C . ARG A 1 92 ? -4.030 5.139 -11.309 1.00 93.69 92 ARG A C 1
ATOM 676 O O . ARG A 1 92 ? -3.943 4.021 -10.811 1.00 93.69 92 ARG A O 1
ATOM 683 N N . ALA A 1 93 ? -3.855 6.271 -10.635 1.00 94.88 93 ALA A N 1
ATOM 684 C CA . ALA A 1 93 ? -3.592 6.348 -9.205 1.00 94.88 93 ALA A CA 1
ATOM 685 C C . ALA A 1 93 ? -4.689 5.652 -8.384 1.00 94.88 93 ALA A C 1
ATOM 687 O O . ALA A 1 93 ? -4.396 4.775 -7.570 1.00 94.88 93 ALA A O 1
ATOM 688 N N . VAL A 1 94 ? -5.952 5.999 -8.647 1.00 96.62 94 VAL A N 1
ATOM 689 C CA . VAL A 1 94 ? -7.103 5.424 -7.938 1.00 96.62 94 VAL A CA 1
ATOM 690 C C . VAL A 1 94 ? -7.258 3.938 -8.256 1.00 96.62 94 VAL A C 1
ATOM 692 O O . VAL A 1 94 ? -7.357 3.132 -7.338 1.00 96.62 94 VAL A O 1
ATOM 695 N N . SER A 1 95 ? -7.207 3.546 -9.532 1.00 95.88 95 SER A N 1
ATOM 696 C CA . SER A 1 95 ? -7.302 2.143 -9.950 1.00 95.88 95 SER A CA 1
ATOM 697 C C . SER A 1 95 ? -6.209 1.283 -9.331 1.00 95.88 95 SER A C 1
ATOM 699 O O . SER A 1 95 ? -6.473 0.136 -8.992 1.00 95.88 95 SER A O 1
ATOM 701 N N . TYR A 1 96 ? -4.999 1.819 -9.151 1.00 96.38 96 TYR A N 1
ATOM 702 C CA . TYR A 1 96 ? -3.944 1.079 -8.474 1.00 96.38 96 TYR A CA 1
ATOM 703 C C . TYR A 1 96 ? -4.240 0.866 -6.988 1.00 96.38 96 TYR A C 1
ATOM 705 O O . TYR A 1 96 ? -4.081 -0.243 -6.488 1.00 96.38 96 TYR A O 1
ATOM 713 N N . GLY A 1 97 ? -4.712 1.902 -6.291 1.00 96.81 97 GLY A N 1
ATOM 714 C CA . GLY A 1 97 ? -5.119 1.771 -4.893 1.00 96.81 97 GLY A CA 1
ATOM 715 C C . GLY A 1 97 ? -6.283 0.793 -4.710 1.00 96.81 97 GLY A C 1
ATOM 716 O O . GLY A 1 97 ? -6.237 -0.048 -3.818 1.00 96.81 97 GLY A O 1
ATOM 717 N N . VAL A 1 98 ? -7.283 0.840 -5.598 1.00 96.06 98 VAL A N 1
ATOM 718 C CA . VAL A 1 98 ? -8.405 -0.114 -5.617 1.00 96.06 98 VAL A CA 1
ATOM 719 C C . VAL A 1 98 ? -7.913 -1.532 -5.892 1.00 96.06 98 VAL A C 1
ATOM 721 O O . VAL A 1 98 ? -8.345 -2.460 -5.221 1.00 96.06 98 VAL A O 1
ATOM 724 N N . LEU A 1 99 ? -6.989 -1.710 -6.840 1.00 93.94 99 LEU A N 1
ATOM 725 C CA . LEU A 1 99 ? -6.386 -3.012 -7.120 1.00 93.94 99 LEU A CA 1
ATOM 726 C C . LEU A 1 99 ? -5.659 -3.562 -5.889 1.00 93.94 99 LEU A C 1
ATOM 728 O O . LEU A 1 99 ? -5.809 -4.737 -5.576 1.00 93.94 99 LEU A O 1
ATOM 732 N N . LEU A 1 100 ? -4.889 -2.733 -5.181 1.00 94.81 100 LEU A N 1
ATOM 733 C CA . LEU A 1 100 ? -4.207 -3.161 -3.962 1.00 94.81 100 LEU A CA 1
ATOM 734 C C . LEU A 1 100 ? -5.188 -3.520 -2.848 1.00 94.81 100 LEU A C 1
ATOM 736 O O . LEU A 1 100 ? -4.986 -4.535 -2.191 1.00 94.81 100 LEU A O 1
ATOM 740 N N . LEU A 1 101 ? -6.247 -2.729 -2.660 1.00 95.06 101 LEU A N 1
ATOM 741 C CA . LEU A 1 101 ? -7.308 -3.046 -1.705 1.00 95.06 101 LEU A CA 1
ATOM 742 C C . LEU A 1 101 ? -7.997 -4.364 -2.071 1.00 95.06 101 LEU A C 1
ATOM 744 O O . LEU A 1 101 ? -8.224 -5.195 -1.206 1.00 95.06 101 LEU A O 1
ATOM 748 N N . ALA A 1 102 ? -8.285 -4.585 -3.352 1.00 92.06 102 ALA A N 1
ATOM 749 C CA . ALA A 1 102 ? -8.882 -5.828 -3.814 1.00 92.06 102 ALA A CA 1
ATOM 750 C C . ALA A 1 102 ? -7.946 -7.019 -3.577 1.00 92.06 102 ALA A C 1
ATOM 752 O O . ALA A 1 102 ? -8.376 -8.028 -3.053 1.00 92.06 102 ALA A O 1
ATOM 753 N N . VAL A 1 103 ? -6.660 -6.923 -3.912 1.00 90.44 103 VAL A N 1
ATOM 754 C CA . VAL A 1 103 ? -5.738 -8.068 -3.807 1.00 90.44 103 VAL A CA 1
ATOM 755 C C . VAL A 1 103 ? -5.310 -8.337 -2.359 1.00 90.44 103 VAL A C 1
ATOM 757 O O . VAL A 1 103 ? -5.154 -9.492 -1.976 1.00 90.44 103 VAL A O 1
ATOM 760 N N . PHE A 1 104 ? -5.091 -7.290 -1.563 1.00 91.88 104 PHE A N 1
ATOM 761 C CA . PHE A 1 104 ? -4.417 -7.370 -0.261 1.00 91.88 104 PHE A CA 1
ATOM 762 C C . PHE A 1 104 ? -5.236 -6.800 0.903 1.00 91.88 104 PHE A C 1
ATOM 764 O O . PHE A 1 104 ? -4.722 -6.730 2.019 1.00 91.88 104 PHE A O 1
ATOM 771 N N . GLY A 1 105 ? -6.477 -6.367 0.675 1.00 91.62 105 GLY A N 1
ATOM 772 C CA . GLY A 1 105 ? -7.337 -5.795 1.714 1.00 91.62 105 GLY A CA 1
ATOM 773 C C . GLY A 1 105 ? -7.582 -6.758 2.871 1.00 91.62 105 GLY A C 1
ATOM 774 O O . GLY A 1 105 ? -7.529 -6.345 4.024 1.00 91.62 105 GLY A O 1
ATOM 775 N N . PHE A 1 106 ? -7.735 -8.047 2.568 1.00 91.88 106 PHE A N 1
ATOM 776 C CA . PHE A 1 106 ? -7.953 -9.116 3.545 1.00 91.88 106 PHE A CA 1
ATOM 777 C C . PHE A 1 106 ? -6.837 -9.250 4.592 1.00 91.88 106 PHE A C 1
ATOM 779 O O . PHE A 1 106 ? -7.081 -9.779 5.665 1.00 91.88 106 PHE A O 1
ATOM 786 N N . ILE A 1 107 ? -5.619 -8.770 4.304 1.00 89.00 107 ILE A N 1
ATOM 787 C CA . ILE A 1 107 ? -4.508 -8.791 5.272 1.00 89.00 107 ILE A CA 1
ATOM 788 C C . ILE A 1 107 ? -4.801 -7.850 6.447 1.00 89.00 107 ILE A C 1
ATOM 790 O O . ILE A 1 107 ? -4.356 -8.091 7.562 1.00 89.00 107 ILE A O 1
ATOM 794 N N . VAL A 1 108 ? -5.513 -6.754 6.183 1.00 89.44 108 VAL A N 1
ATOM 795 C CA . VAL A 1 108 ? -5.837 -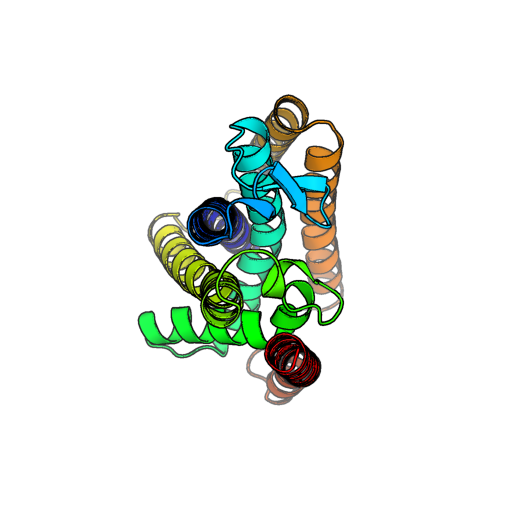5.727 7.179 1.00 89.44 108 VAL A CA 1
ATOM 796 C C . VAL A 1 108 ? -7.274 -5.881 7.680 1.00 89.44 108 VAL A C 1
ATOM 798 O O . VAL A 1 108 ? -7.541 -5.621 8.850 1.00 89.44 108 VAL A O 1
ATOM 801 N N . MET A 1 109 ? -8.194 -6.306 6.812 1.00 92.38 109 MET A N 1
ATOM 802 C CA . MET A 1 109 ? -9.610 -6.542 7.114 1.00 92.38 109 MET A CA 1
ATOM 803 C C . MET A 1 109 ? -9.827 -7.980 7.601 1.00 92.38 109 MET A C 1
ATOM 805 O O . MET A 1 109 ? -10.505 -8.763 6.937 1.00 92.38 109 MET A O 1
ATOM 809 N N . ASP A 1 110 ? -9.207 -8.326 8.727 1.00 88.88 110 ASP A N 1
ATOM 810 C CA . ASP A 1 110 ? -9.356 -9.638 9.364 1.00 88.88 110 ASP A CA 1
ATOM 811 C C . ASP A 1 110 ? -10.635 -9.683 10.213 1.00 88.88 110 ASP A C 1
ATOM 813 O O . ASP A 1 110 ? -10.838 -8.844 11.092 1.00 88.88 110 ASP A O 1
ATOM 817 N N . GLU A 1 111 ? -11.484 -10.680 9.959 1.00 88.50 111 GLU A N 1
ATOM 818 C CA . GLU A 1 111 ? -12.723 -10.923 10.709 1.00 88.50 111 GLU A CA 1
ATOM 819 C C . GLU A 1 111 ? -12.472 -11.252 12.188 1.00 88.50 111 GLU A C 1
ATOM 821 O O . GLU A 1 111 ? -13.317 -10.975 13.033 1.00 88.50 111 GLU A O 1
ATOM 826 N N . ASN A 1 112 ? -11.292 -11.780 12.520 1.00 89.19 112 ASN A N 1
ATOM 827 C CA . ASN A 1 112 ? -10.914 -12.117 13.893 1.00 89.19 112 ASN A CA 1
ATOM 828 C C . ASN A 1 112 ? -10.385 -10.906 14.676 1.00 89.19 112 ASN A C 1
ATOM 830 O O . ASN A 1 112 ? -10.102 -11.006 15.876 1.00 89.19 112 ASN A O 1
ATOM 834 N N . ASN A 1 113 ? -10.237 -9.753 14.016 1.00 88.94 113 ASN A N 1
ATOM 835 C CA . ASN A 1 113 ? -9.724 -8.555 14.649 1.00 88.94 113 ASN A CA 1
ATOM 836 C C . ASN A 1 113 ? -10.843 -7.750 15.323 1.00 88.94 113 ASN A C 1
ATOM 838 O O . ASN A 1 113 ? -11.493 -6.885 14.728 1.00 88.94 113 ASN A O 1
ATOM 842 N N . THR A 1 114 ? -11.013 -7.996 16.621 1.00 89.31 114 THR A N 1
ATOM 843 C CA . THR A 1 114 ? -12.003 -7.323 17.469 1.00 89.31 114 THR A CA 1
ATOM 844 C C . THR A 1 114 ? -11.757 -5.819 17.612 1.00 89.31 114 THR A C 1
ATOM 846 O O . THR A 1 114 ? -12.672 -5.085 17.990 1.00 89.31 114 THR A O 1
ATOM 849 N N . ASP A 1 115 ? -10.557 -5.323 17.289 1.00 89.56 115 ASP A N 1
ATOM 850 C CA . ASP A 1 115 ? -10.196 -3.909 17.440 1.00 89.56 115 ASP A CA 1
ATOM 851 C C . ASP A 1 115 ? -11.069 -2.998 16.566 1.00 89.56 115 ASP A C 1
ATOM 853 O O . ASP A 1 115 ? -11.377 -1.871 16.962 1.00 89.56 115 ASP A O 1
ATOM 857 N N . TYR A 1 116 ? -11.537 -3.499 15.414 1.00 89.56 116 TYR A N 1
ATOM 858 C CA . TYR A 1 116 ? -12.436 -2.762 14.523 1.00 89.56 116 TYR A CA 1
ATOM 859 C C . TYR A 1 116 ? -13.766 -2.396 15.179 1.00 89.56 116 TYR A C 1
ATOM 861 O O . TYR A 1 116 ? -14.316 -1.339 14.863 1.00 89.56 116 TYR A O 1
ATOM 869 N N . GLN A 1 117 ? -14.268 -3.258 16.064 1.00 90.38 117 GLN A N 1
ATOM 870 C CA . GLN A 1 117 ? -15.531 -3.073 16.776 1.00 90.38 117 GLN A CA 1
ATOM 871 C C . GLN A 1 117 ? -15.319 -2.433 18.154 1.00 90.38 117 GLN A C 1
ATOM 873 O O . GLN A 1 117 ? -16.184 -1.710 18.647 1.00 90.38 117 GLN A O 1
ATOM 878 N N . LEU A 1 118 ? -14.164 -2.680 18.778 1.00 88.88 118 LEU A N 1
ATOM 879 C CA . LEU A 1 118 ? -13.883 -2.235 20.140 1.00 88.88 118 LEU A CA 1
ATOM 880 C C . LEU A 1 118 ? -13.466 -0.759 20.219 1.00 88.88 118 LEU A C 1
ATOM 882 O O . LEU A 1 118 ? -13.766 -0.086 21.214 1.00 88.88 118 LEU A O 1
ATOM 886 N N . PHE A 1 119 ? -12.772 -0.243 19.197 1.00 88.81 119 PHE A N 1
ATOM 887 C CA . PHE A 1 119 ? -12.146 1.079 19.247 1.00 88.81 119 PHE A CA 1
ATOM 888 C C . PHE A 1 119 ? -12.733 2.071 18.240 1.00 88.81 119 PHE A C 1
ATOM 890 O O . PHE A 1 119 ? -12.197 2.272 17.154 1.00 88.81 119 PHE A O 1
ATOM 897 N N . GLY A 1 120 ? -13.801 2.762 18.640 1.00 88.06 120 GLY A N 1
ATOM 898 C CA . GLY A 1 120 ? -14.480 3.769 17.817 1.00 88.06 120 GLY A CA 1
ATOM 899 C C . GLY A 1 120 ? -15.488 3.169 16.824 1.00 88.06 120 GLY A C 1
ATOM 900 O O . GLY A 1 120 ? -15.751 1.970 16.855 1.00 88.06 120 GLY A O 1
ATOM 901 N N . PRO A 1 121 ? -16.109 3.991 15.957 1.00 92.69 121 PRO A N 1
ATOM 902 C CA . PRO A 1 121 ? -17.139 3.511 15.037 1.00 92.69 121 PRO A CA 1
ATOM 903 C C . PRO A 1 121 ? -16.583 2.548 13.975 1.00 92.69 121 PRO A C 1
ATOM 905 O O . PRO A 1 121 ? -15.693 2.917 13.206 1.00 92.69 121 PRO A O 1
ATOM 908 N N . THR A 1 122 ? -17.173 1.357 13.851 1.00 94.44 122 THR A N 1
ATOM 909 C CA . THR A 1 122 ? -16.708 0.287 12.947 1.00 94.44 122 THR A CA 1
ATOM 910 C C . THR A 1 122 ? -16.562 0.744 11.495 1.00 94.44 122 THR A C 1
ATOM 912 O O . THR A 1 122 ? -15.527 0.520 10.869 1.00 94.44 122 THR A O 1
ATOM 915 N N . LEU A 1 123 ? -17.559 1.463 10.965 1.00 94.69 123 LEU A N 1
ATOM 916 C CA . LEU A 1 123 ? -17.523 1.991 9.594 1.00 94.69 123 LEU A CA 1
ATOM 917 C C . LEU A 1 123 ? -16.375 2.983 9.376 1.00 94.69 123 LEU A C 1
ATOM 919 O O . LEU A 1 123 ? -15.770 3.002 8.305 1.00 94.69 123 LEU A O 1
ATOM 923 N N . LEU A 1 124 ? -16.061 3.796 10.388 1.00 94.50 124 LEU A N 1
ATOM 924 C CA . LEU A 1 124 ? -14.957 4.748 10.316 1.00 94.50 124 LEU A CA 1
ATOM 925 C C . LEU A 1 124 ? -13.617 4.015 10.282 1.00 94.50 124 LEU A C 1
ATOM 927 O O . LEU A 1 124 ? -12.751 4.393 9.494 1.00 94.50 124 LEU A O 1
ATOM 931 N N . ASN A 1 125 ? -13.458 2.961 11.084 1.00 94.25 125 ASN A N 1
ATOM 932 C CA . ASN A 1 125 ? -12.248 2.146 11.096 1.00 94.25 125 ASN A CA 1
ATOM 933 C C . ASN A 1 125 ? -12.052 1.455 9.746 1.00 94.25 125 ASN A C 1
ATOM 935 O O . ASN A 1 125 ? -11.061 1.719 9.061 1.00 94.25 125 ASN A O 1
ATOM 939 N N . VAL A 1 126 ? -13.034 0.660 9.309 1.00 95.38 126 VAL A N 1
ATOM 940 C CA . VAL A 1 126 ? -12.997 -0.043 8.015 1.00 95.38 126 VAL A CA 1
ATOM 941 C C . VAL A 1 126 ? -12.736 0.939 6.870 1.00 95.38 126 VAL A C 1
ATOM 943 O O . VAL A 1 126 ? -11.864 0.701 6.032 1.00 95.38 126 VAL A O 1
ATOM 946 N N . GLY A 1 127 ? -13.424 2.083 6.853 1.00 96.38 127 GLY A N 1
ATOM 947 C CA . GLY A 1 127 ? -13.232 3.118 5.840 1.00 96.38 127 GLY A CA 1
ATOM 948 C C . GLY A 1 127 ? -11.827 3.728 5.857 1.00 96.38 127 GLY A C 1
ATOM 949 O O . GLY A 1 127 ? -11.192 3.838 4.809 1.00 96.38 127 GLY A O 1
ATOM 950 N N . SER A 1 128 ? -11.306 4.082 7.033 1.00 95.44 128 SER A N 1
ATOM 951 C CA . SER A 1 128 ? -9.997 4.737 7.174 1.00 95.44 128 SER A CA 1
ATOM 952 C C . SER A 1 128 ? -8.836 3.807 6.823 1.00 95.44 128 SER A C 1
ATOM 954 O O . SER A 1 128 ? -7.897 4.224 6.136 1.00 95.44 128 SER A O 1
ATOM 956 N N . PHE A 1 129 ? -8.909 2.538 7.241 1.00 94.62 129 PHE A N 1
ATOM 957 C CA . PHE A 1 129 ? -7.907 1.535 6.890 1.00 94.62 129 PHE A CA 1
ATOM 958 C C . PHE A 1 129 ? -7.989 1.159 5.404 1.00 94.62 129 PHE A C 1
ATOM 960 O O . PHE A 1 129 ? -6.946 1.099 4.752 1.00 94.62 129 PHE A O 1
ATOM 967 N N . SER A 1 130 ? -9.192 1.055 4.821 1.00 96.31 130 SER A N 1
ATOM 968 C CA . SER A 1 130 ? -9.371 0.888 3.366 1.00 96.31 130 SER A CA 1
ATOM 969 C C . SER A 1 130 ? -8.781 2.060 2.574 1.00 96.31 130 SER A C 1
ATOM 971 O O . SER A 1 130 ? -8.117 1.868 1.552 1.00 96.31 130 SER A O 1
ATOM 973 N N . LEU A 1 131 ? -8.966 3.290 3.067 1.00 96.69 131 LEU A N 1
ATOM 974 C CA . LEU A 1 131 ? -8.450 4.504 2.433 1.00 96.69 131 LEU A CA 1
ATOM 975 C C . LEU A 1 131 ? -6.916 4.516 2.357 1.00 96.69 131 LEU A C 1
ATOM 977 O O . LEU A 1 131 ? -6.365 5.114 1.436 1.00 96.69 131 LEU A O 1
ATOM 981 N N . THR A 1 132 ? -6.221 3.800 3.246 1.00 96.06 132 THR A N 1
ATOM 982 C CA . THR A 1 132 ? -4.753 3.658 3.216 1.00 96.06 132 THR A CA 1
ATOM 983 C C . THR A 1 132 ? -4.253 3.134 1.870 1.00 96.06 132 THR A C 1
ATOM 985 O O . THR A 1 132 ? -3.271 3.648 1.336 1.00 96.06 132 THR A O 1
ATOM 988 N N . TYR A 1 133 ? -4.946 2.158 1.277 1.00 96.56 133 TYR A N 1
ATOM 989 C CA . TYR A 1 133 ? -4.571 1.587 -0.020 1.00 96.56 133 TYR A CA 1
ATOM 990 C C . TYR A 1 133 ? -4.726 2.605 -1.155 1.00 96.56 133 TYR A C 1
ATOM 992 O O . TYR A 1 133 ? -3.880 2.685 -2.049 1.00 96.56 133 TYR A O 1
ATOM 1000 N N . LEU A 1 134 ? -5.773 3.432 -1.096 1.00 97.12 134 LEU A N 1
ATOM 1001 C CA . LEU A 1 134 ? -5.997 4.520 -2.049 1.00 97.12 134 LEU A CA 1
ATOM 1002 C C . LEU A 1 134 ? -4.945 5.621 -1.899 1.00 97.12 134 LEU A C 1
ATOM 1004 O O . LEU A 1 134 ? -4.370 6.051 -2.898 1.00 97.12 134 LEU A O 1
ATOM 1008 N N . VAL A 1 135 ? -4.646 6.030 -0.663 1.00 96.75 135 VAL A N 1
ATOM 1009 C CA . VAL A 1 135 ? -3.588 7.003 -0.354 1.00 96.75 135 VAL A CA 1
ATOM 1010 C C . VAL A 1 135 ? -2.249 6.508 -0.894 1.00 96.75 135 VAL A C 1
ATOM 1012 O O . VAL A 1 135 ? -1.589 7.234 -1.639 1.00 96.75 135 VAL A O 1
ATOM 1015 N N . PHE A 1 136 ? -1.883 5.256 -0.613 1.00 97.31 136 PHE A N 1
ATOM 1016 C CA . PHE A 1 136 ? -0.668 4.653 -1.151 1.00 97.31 136 PHE A CA 1
ATOM 1017 C C . PHE A 1 136 ? -0.662 4.660 -2.684 1.00 97.31 136 PHE A C 1
ATOM 1019 O O . PHE A 1 136 ? 0.323 5.083 -3.292 1.00 97.31 136 PHE A O 1
ATOM 1026 N N . GLY A 1 137 ? -1.765 4.240 -3.315 1.00 96.81 137 GLY A N 1
ATOM 1027 C CA . GLY A 1 137 ? -1.882 4.168 -4.770 1.00 96.81 137 GLY A CA 1
ATOM 1028 C C . GLY A 1 137 ? -1.716 5.523 -5.463 1.00 96.81 137 GLY A C 1
ATOM 1029 O O . GLY A 1 137 ? -1.009 5.635 -6.470 1.00 96.81 137 GLY A O 1
ATOM 1030 N N . VAL A 1 138 ? -2.289 6.575 -4.877 1.00 97.62 138 VAL A N 1
ATOM 1031 C CA . VAL A 1 138 ? -2.117 7.957 -5.335 1.00 97.62 138 VAL A CA 1
ATOM 1032 C C . VAL A 1 138 ? -0.677 8.422 -5.157 1.00 97.62 138 VAL A C 1
ATOM 1034 O O . VAL A 1 138 ? -0.057 8.872 -6.125 1.00 97.62 138 VAL A O 1
ATOM 1037 N N . LEU A 1 139 ? -0.125 8.280 -3.951 1.00 97.50 139 LEU A N 1
ATOM 1038 C CA . LEU A 1 139 ? 1.223 8.745 -3.634 1.00 97.50 139 LEU A CA 1
ATOM 1039 C C . LEU A 1 139 ? 2.272 8.074 -4.517 1.00 97.50 139 LEU A C 1
ATOM 1041 O O . LEU A 1 139 ? 3.096 8.760 -5.120 1.00 97.50 139 LEU A O 1
ATOM 1045 N N . VAL A 1 140 ? 2.224 6.749 -4.652 1.00 96.44 140 VAL A N 1
ATOM 1046 C CA . VAL A 1 140 ? 3.218 6.018 -5.440 1.00 96.44 140 VAL A CA 1
ATOM 1047 C C . VAL A 1 140 ? 3.121 6.362 -6.924 1.00 96.44 140 VAL A C 1
ATOM 1049 O O . VAL A 1 140 ? 4.154 6.541 -7.564 1.00 96.44 140 VAL A O 1
ATOM 1052 N N . SER A 1 141 ? 1.914 6.551 -7.470 1.00 95.38 141 SER A N 1
ATOM 1053 C CA . SER A 1 141 ? 1.742 6.973 -8.865 1.00 95.38 141 SER A CA 1
ATOM 1054 C C . SER A 1 141 ? 2.353 8.353 -9.105 1.00 95.38 141 SER A C 1
ATOM 1056 O O . SER A 1 141 ? 3.116 8.527 -10.057 1.00 95.38 141 SER A O 1
ATOM 1058 N N . VAL A 1 142 ? 2.054 9.326 -8.237 1.00 95.31 142 VAL A N 1
ATOM 1059 C CA . VAL A 1 142 ? 2.587 10.695 -8.334 1.00 95.31 142 VAL A CA 1
ATOM 1060 C C . VAL A 1 142 ? 4.109 10.698 -8.201 1.00 95.31 142 VAL A C 1
ATOM 1062 O O . VAL A 1 142 ? 4.796 11.343 -8.996 1.00 95.31 142 VAL A O 1
ATOM 1065 N N . LEU A 1 143 ? 4.649 9.956 -7.233 1.00 93.25 143 LEU A N 1
ATOM 1066 C CA . LEU A 1 143 ? 6.085 9.885 -6.978 1.00 93.25 143 LEU A CA 1
ATOM 1067 C C . LEU A 1 143 ? 6.835 9.178 -8.108 1.00 93.25 143 LEU A C 1
ATOM 1069 O O . LEU A 1 143 ? 7.850 9.698 -8.565 1.00 93.25 143 LEU A O 1
ATOM 1073 N N . VAL A 1 144 ? 6.338 8.041 -8.607 1.00 89.00 144 VAL A N 1
ATOM 1074 C CA . VAL A 1 144 ? 6.955 7.339 -9.744 1.00 89.00 144 VAL A CA 1
ATOM 1075 C C . VAL A 1 144 ? 6.942 8.219 -10.987 1.00 89.00 144 VAL A C 1
ATOM 1077 O O . VAL A 1 144 ? 7.979 8.368 -11.628 1.00 89.00 144 VAL A O 1
ATOM 1080 N N . ASP A 1 145 ? 5.805 8.831 -11.322 1.00 89.75 145 ASP A N 1
ATOM 1081 C CA . ASP A 1 145 ? 5.700 9.693 -12.502 1.00 89.75 145 ASP A CA 1
ATOM 1082 C C . ASP A 1 145 ? 6.588 10.942 -12.371 1.00 89.75 145 ASP A C 1
ATOM 1084 O O . ASP A 1 145 ? 7.230 11.360 -13.337 1.00 89.75 145 ASP A O 1
ATOM 1088 N N . GLY A 1 146 ? 6.655 11.529 -11.174 1.00 87.94 146 GLY A N 1
ATOM 1089 C CA . GLY A 1 146 ? 7.506 12.677 -10.875 1.00 87.94 146 GLY A CA 1
ATOM 1090 C C . GLY A 1 146 ? 8.996 12.347 -10.965 1.00 87.94 146 GLY A C 1
ATOM 1091 O O . GLY A 1 146 ? 9.754 13.077 -11.607 1.00 87.94 146 GLY A O 1
ATOM 1092 N N . LEU A 1 147 ? 9.422 11.232 -10.369 1.00 82.25 147 LEU A N 1
ATOM 1093 C CA . LEU A 1 147 ? 10.807 10.763 -10.423 1.00 82.25 147 LEU A CA 1
ATOM 1094 C C . LEU A 1 147 ? 11.205 10.333 -11.837 1.00 82.25 147 LEU A C 1
ATOM 1096 O O . LEU A 1 147 ? 12.304 10.654 -12.277 1.00 82.25 147 LEU A O 1
ATOM 1100 N N . ASP A 1 148 ? 10.321 9.678 -12.588 1.00 84.81 148 ASP A N 1
ATOM 1101 C CA . ASP A 1 148 ? 10.603 9.271 -13.968 1.00 84.81 148 ASP A CA 1
ATOM 1102 C C . ASP A 1 148 ? 10.818 10.472 -14.902 1.00 84.81 148 ASP A C 1
ATOM 1104 O O . ASP A 1 148 ? 11.624 10.394 -15.828 1.00 84.81 148 ASP A O 1
ATOM 1108 N N . ARG A 1 149 ? 10.179 11.616 -14.629 1.00 85.31 149 ARG A N 1
ATOM 1109 C CA . ARG A 1 149 ? 10.435 12.869 -15.360 1.00 85.31 149 ARG A CA 1
ATOM 1110 C C . ARG A 1 149 ? 11.742 13.550 -14.948 1.00 85.31 149 ARG A C 1
ATOM 1112 O O . ARG A 1 149 ? 12.387 14.166 -15.788 1.00 85.31 149 ARG A O 1
ATOM 1119 N N . ARG A 1 150 ? 12.116 13.472 -13.667 1.00 81.75 150 ARG A N 1
ATOM 1120 C CA . ARG A 1 150 ? 13.258 14.216 -13.098 1.00 81.75 150 ARG A CA 1
ATOM 1121 C C . ARG A 1 150 ? 14.583 13.463 -13.169 1.00 81.75 150 ARG A C 1
ATOM 1123 O O . ARG A 1 150 ? 15.625 14.096 -13.278 1.00 81.75 150 ARG A O 1
ATOM 1130 N N . VAL A 1 151 ? 14.564 12.134 -13.091 1.00 73.81 151 VAL A N 1
ATOM 1131 C CA . VAL A 1 151 ? 15.776 11.307 -13.092 1.00 73.81 151 VAL A CA 1
ATOM 1132 C C . VAL A 1 151 ? 16.209 11.063 -14.541 1.00 73.81 151 VAL A C 1
ATOM 1134 O O . VAL A 1 151 ? 15.497 10.356 -15.263 1.00 73.81 151 VAL A O 1
ATOM 1137 N N . PRO A 1 152 ? 17.369 11.576 -14.995 1.00 73.44 152 PRO A N 1
ATOM 1138 C CA . PRO A 1 152 ? 17.828 11.388 -16.368 1.00 73.44 152 PRO A CA 1
ATOM 1139 C C . PRO A 1 152 ? 17.975 9.906 -16.721 1.00 73.44 152 PRO A C 1
ATOM 1141 O O . PRO A 1 152 ? 18.292 9.068 -15.872 1.00 73.44 152 PRO A O 1
ATOM 1144 N N . ARG A 1 153 ? 17.757 9.554 -17.992 1.00 71.12 153 ARG A N 1
ATOM 1145 C CA . ARG A 1 153 ? 18.051 8.196 -18.466 1.00 71.12 153 ARG A CA 1
ATOM 1146 C C . ARG A 1 153 ? 19.566 7.975 -18.383 1.00 71.12 153 ARG A C 1
ATOM 1148 O O . ARG A 1 153 ? 20.307 8.830 -18.875 1.00 71.12 153 ARG A O 1
ATOM 1155 N N . PRO A 1 154 ? 20.046 6.870 -17.782 1.00 60.84 154 PRO A N 1
ATOM 1156 C CA . PRO A 1 154 ? 21.472 6.613 -17.703 1.00 60.84 154 PRO A CA 1
ATOM 1157 C C . PRO A 1 154 ? 22.026 6.528 -19.123 1.00 60.84 154 PRO A C 1
ATOM 1159 O O . PRO A 1 154 ? 21.620 5.664 -19.904 1.00 60.84 154 PRO A O 1
ATOM 1162 N N . ARG A 1 155 ? 22.952 7.432 -19.459 1.00 57.00 155 ARG A N 1
ATOM 1163 C CA . ARG A 1 155 ? 23.826 7.241 -20.618 1.00 57.00 155 ARG A CA 1
ATOM 1164 C C . ARG A 1 155 ? 24.603 5.939 -20.390 1.00 57.00 155 ARG A C 1
ATOM 1166 O O . ARG A 1 155 ? 24.903 5.630 -19.233 1.00 57.00 155 ARG A O 1
ATOM 1173 N N . PRO A 1 156 ? 24.903 5.149 -21.432 1.00 51.53 156 PRO A N 1
ATOM 1174 C CA . PRO A 1 156 ? 25.705 3.945 -21.279 1.00 51.53 156 PRO A CA 1
ATOM 1175 C C . PRO A 1 156 ? 27.131 4.344 -20.878 1.00 51.53 156 PRO A C 1
ATOM 1177 O O . PRO A 1 156 ? 28.002 4.510 -21.720 1.00 51.53 156 PRO A O 1
ATOM 1180 N N . LEU A 1 157 ? 27.365 4.553 -19.581 1.00 50.38 157 LEU A N 1
ATOM 1181 C CA . LEU A 1 157 ? 28.705 4.685 -19.033 1.00 50.38 157 LEU A CA 1
ATOM 1182 C C . LEU A 1 157 ? 29.214 3.287 -18.702 1.00 50.38 157 LEU A C 1
ATOM 1184 O O . LEU A 1 157 ? 28.685 2.604 -17.826 1.00 50.38 157 LEU A O 1
ATOM 1188 N N . ALA A 1 158 ? 30.274 2.893 -19.399 1.00 47.03 158 ALA A N 1
ATOM 1189 C CA . ALA A 1 158 ? 30.978 1.622 -19.268 1.00 47.03 158 ALA A CA 1
ATOM 1190 C C . ALA A 1 158 ? 31.777 1.463 -17.950 1.00 47.03 158 ALA A C 1
ATOM 1192 O O . ALA A 1 158 ? 32.689 0.648 -17.882 1.00 47.03 158 ALA A O 1
ATOM 1193 N N . SER A 1 159 ? 31.493 2.238 -16.898 1.00 53.62 159 SER A N 1
ATOM 1194 C CA . SER A 1 159 ? 32.413 2.389 -15.762 1.00 53.62 159 SER A CA 1
ATOM 1195 C C . SER A 1 159 ? 31.905 1.738 -14.473 1.00 53.62 159 SER A C 1
ATOM 1197 O O . SER A 1 159 ? 30.801 2.027 -14.002 1.00 53.62 159 SER A O 1
ATOM 1199 N N . ASN A 1 160 ? 32.767 0.919 -13.855 1.00 54.41 160 ASN A N 1
ATOM 1200 C CA . ASN A 1 160 ? 32.592 0.285 -12.540 1.00 54.41 160 ASN A CA 1
ATOM 1201 C C . ASN A 1 160 ? 32.135 1.259 -11.434 1.00 54.41 160 ASN A C 1
ATOM 1203 O O . ASN A 1 160 ? 31.455 0.845 -10.499 1.00 54.41 160 ASN A O 1
ATOM 1207 N N . HIS A 1 161 ? 32.420 2.555 -11.570 1.00 50.91 161 HIS A N 1
ATOM 1208 C CA . HIS A 1 161 ? 32.106 3.591 -10.585 1.00 50.91 161 HIS A CA 1
ATOM 1209 C C . HIS A 1 161 ? 30.599 3.780 -10.347 1.00 50.91 161 HIS A C 1
ATOM 1211 O O . HIS A 1 161 ? 30.182 3.990 -9.211 1.00 50.91 161 HIS A O 1
ATOM 1217 N N . ALA A 1 162 ? 29.758 3.634 -11.379 1.00 54.84 162 ALA A N 1
ATOM 1218 C CA . ALA A 1 162 ? 28.302 3.743 -11.222 1.00 54.84 162 ALA A CA 1
ATOM 1219 C C . ALA A 1 162 ? 27.720 2.566 -10.419 1.00 54.84 162 ALA A C 1
ATOM 1221 O O . ALA A 1 162 ? 26.776 2.724 -9.645 1.00 54.84 162 ALA A O 1
ATOM 1222 N N . ARG A 1 163 ? 28.319 1.380 -10.573 1.00 53.12 163 ARG A N 1
ATOM 1223 C CA . ARG A 1 163 ? 27.959 0.181 -9.812 1.00 53.12 163 ARG A CA 1
ATOM 1224 C C . ARG A 1 163 ? 28.404 0.310 -8.356 1.00 53.12 163 ARG A C 1
ATOM 1226 O O . ARG A 1 163 ? 27.615 0.009 -7.466 1.00 53.12 163 ARG A O 1
ATOM 1233 N N . THR A 1 164 ? 29.616 0.809 -8.118 1.00 50.72 164 THR A N 1
ATOM 1234 C CA . THR A 1 164 ? 30.125 1.089 -6.770 1.00 50.72 164 THR A CA 1
ATOM 1235 C C . THR A 1 164 ? 29.269 2.137 -6.061 1.00 50.72 164 THR A C 1
ATOM 1237 O O . THR A 1 164 ? 28.878 1.917 -4.923 1.00 50.72 164 THR A O 1
ATOM 1240 N N . GLY A 1 165 ? 28.874 3.217 -6.746 1.00 55.09 165 GLY A N 1
ATOM 1241 C CA . GLY A 1 165 ? 27.999 4.247 -6.176 1.00 55.09 165 GLY A CA 1
ATOM 1242 C C . GLY A 1 165 ? 26.626 3.716 -5.748 1.00 55.09 165 GLY A C 1
ATOM 1243 O O . GLY A 1 165 ? 26.154 4.037 -4.661 1.00 55.09 165 GLY A O 1
ATOM 1244 N N . ALA A 1 166 ? 26.009 2.843 -6.550 1.00 55.41 166 ALA A N 1
ATOM 1245 C CA . ALA A 1 166 ? 24.739 2.208 -6.191 1.00 55.41 166 ALA A CA 1
ATOM 1246 C C . ALA A 1 166 ? 24.872 1.252 -4.990 1.00 55.41 166 ALA A C 1
ATOM 1248 O O . ALA A 1 166 ? 23.998 1.230 -4.126 1.00 55.41 166 ALA A O 1
ATOM 1249 N N . ILE A 1 167 ? 25.966 0.486 -4.917 1.00 53.69 167 ILE A N 1
ATOM 1250 C CA . ILE A 1 167 ? 26.252 -0.410 -3.784 1.00 53.69 167 ILE A CA 1
ATOM 1251 C C . ILE A 1 167 ? 26.482 0.399 -2.508 1.00 53.69 167 ILE A C 1
ATOM 1253 O O . ILE A 1 167 ? 25.917 0.060 -1.474 1.00 53.69 167 ILE A O 1
ATOM 1257 N N . VAL A 1 168 ? 27.258 1.482 -2.585 1.00 55.78 168 VAL A N 1
ATOM 1258 C CA . VAL A 1 168 ? 27.515 2.368 -1.445 1.00 55.78 168 VAL A CA 1
ATOM 1259 C C . VAL A 1 168 ? 26.213 2.992 -0.950 1.00 55.78 168 VAL A C 1
ATOM 1261 O O . VAL A 1 168 ? 25.940 2.916 0.239 1.00 55.78 168 VAL A O 1
ATOM 1264 N N . LEU A 1 169 ? 25.358 3.505 -1.840 1.00 57.38 169 LEU A N 1
ATOM 1265 C CA . LEU A 1 169 ? 24.061 4.078 -1.462 1.00 57.38 169 LEU A CA 1
ATOM 1266 C C . LEU A 1 169 ? 23.153 3.053 -0.761 1.00 57.38 169 LEU A C 1
ATOM 1268 O O . LEU A 1 169 ? 22.585 3.344 0.290 1.00 57.38 169 LEU A O 1
ATOM 1272 N N . LEU A 1 170 ? 23.027 1.845 -1.321 1.00 56.09 170 LEU A N 1
ATOM 1273 C CA . LEU A 1 170 ? 22.227 0.770 -0.726 1.00 56.09 170 LEU A CA 1
ATOM 1274 C C . LEU A 1 170 ? 22.797 0.313 0.622 1.00 56.09 170 LEU A C 1
ATOM 1276 O O . LEU A 1 170 ? 22.032 0.084 1.557 1.00 56.09 170 LEU A O 1
ATOM 1280 N N . ALA A 1 171 ? 24.123 0.232 0.748 1.00 50.28 171 ALA A N 1
ATOM 1281 C CA . ALA A 1 171 ? 24.793 -0.073 2.007 1.00 50.28 171 ALA A CA 1
ATOM 1282 C C . ALA A 1 171 ? 24.572 1.035 3.050 1.00 50.28 171 ALA A C 1
ATOM 1284 O O . ALA A 1 171 ? 24.290 0.730 4.205 1.00 50.28 171 ALA A O 1
ATOM 1285 N N . SER A 1 172 ? 24.617 2.312 2.658 1.00 52.44 172 SER A N 1
ATOM 1286 C CA . SER A 1 172 ? 24.324 3.442 3.547 1.00 52.44 172 SER A CA 1
ATOM 1287 C C . SER A 1 172 ? 22.879 3.415 4.044 1.00 52.44 172 SER A C 1
ATOM 1289 O O . SER A 1 172 ? 22.644 3.590 5.236 1.00 52.44 172 SER A O 1
ATOM 1291 N N . ILE A 1 173 ? 21.915 3.132 3.161 1.00 59.28 173 ILE A N 1
ATOM 1292 C CA . ILE A 1 173 ? 20.503 2.972 3.538 1.00 59.28 173 ILE A CA 1
ATOM 1293 C C . ILE A 1 173 ? 20.346 1.794 4.505 1.00 59.28 173 ILE A C 1
ATOM 1295 O O . ILE A 1 173 ? 19.713 1.944 5.546 1.00 59.28 173 ILE A O 1
ATOM 1299 N N . ALA A 1 174 ? 20.968 0.648 4.220 1.00 54.53 174 ALA A N 1
ATOM 1300 C CA . ALA A 1 174 ? 20.915 -0.515 5.100 1.00 54.53 174 ALA A CA 1
ATOM 1301 C C . ALA A 1 174 ? 21.508 -0.224 6.490 1.00 54.53 174 ALA A C 1
ATOM 1303 O O . ALA A 1 174 ? 20.892 -0.568 7.493 1.00 54.53 174 ALA A O 1
ATOM 1304 N N . ILE A 1 175 ? 22.650 0.467 6.572 1.00 57.12 175 ILE A N 1
ATOM 1305 C CA . ILE A 1 175 ? 23.280 0.859 7.846 1.00 57.12 175 ILE A CA 1
ATOM 1306 C C . ILE A 1 175 ? 22.379 1.811 8.647 1.00 57.12 175 ILE A C 1
ATOM 1308 O O . ILE A 1 175 ? 22.247 1.655 9.863 1.00 57.12 175 ILE A O 1
ATOM 1312 N N . LEU A 1 176 ? 21.731 2.775 7.985 1.00 59.50 176 LEU A N 1
ATOM 1313 C CA . LEU A 1 176 ? 20.778 3.683 8.632 1.00 59.50 176 LEU A CA 1
ATOM 1314 C C . LEU A 1 176 ? 19.549 2.932 9.165 1.00 59.50 176 LEU A C 1
ATOM 1316 O O . LEU A 1 176 ? 19.088 3.226 10.267 1.00 59.50 176 LEU A O 1
ATOM 1320 N N . LEU A 1 177 ? 19.069 1.919 8.436 1.00 57.34 177 LEU A N 1
ATOM 1321 C CA . LEU A 1 177 ? 17.986 1.043 8.892 1.00 57.34 177 LEU A CA 1
ATOM 1322 C C . LEU A 1 177 ? 18.398 0.200 10.112 1.00 57.34 177 LEU A C 1
ATOM 1324 O O . LEU A 1 177 ? 17.614 0.120 11.056 1.00 57.34 177 LEU A O 1
ATOM 1328 N N . VAL A 1 178 ? 19.626 -0.353 10.144 1.00 57.19 178 VAL A N 1
ATOM 1329 C CA . VAL A 1 178 ? 20.150 -1.102 11.311 1.00 57.19 178 VAL A CA 1
ATOM 1330 C C . VAL A 1 178 ? 20.158 -0.216 12.551 1.00 57.19 178 VAL A C 1
ATOM 1332 O O . VAL A 1 178 ? 19.706 -0.632 13.616 1.00 57.19 178 VAL A O 1
ATOM 1335 N N . ARG A 1 179 ? 20.700 1.002 12.427 1.00 64.00 179 ARG A N 1
ATOM 1336 C CA . ARG A 1 179 ? 20.862 1.909 13.569 1.00 64.00 179 ARG A CA 1
ATOM 1337 C C . ARG A 1 179 ? 19.539 2.457 14.093 1.00 64.00 179 ARG A C 1
ATOM 1339 O O . ARG A 1 179 ? 19.429 2.656 15.295 1.00 64.00 179 ARG A O 1
ATOM 1346 N N . GLY A 1 180 ? 18.574 2.726 13.214 1.00 62.44 180 GLY A N 1
ATOM 1347 C CA . GLY A 1 180 ? 17.298 3.332 13.601 1.00 62.44 180 GLY A CA 1
ATOM 1348 C C . GLY A 1 180 ? 16.261 2.341 14.131 1.00 62.44 180 GLY A C 1
ATOM 1349 O O . GLY A 1 180 ? 15.529 2.673 15.057 1.00 62.44 180 GLY A O 1
ATOM 1350 N N . PHE A 1 181 ? 16.194 1.136 13.556 1.00 58.84 181 PHE A N 1
ATOM 1351 C CA . PHE A 1 181 ? 15.084 0.193 13.784 1.00 58.84 181 PHE A CA 1
ATOM 1352 C C . PHE A 1 181 ? 15.549 -1.197 14.222 1.00 58.84 181 PHE A C 1
ATOM 1354 O O . PHE A 1 181 ? 14.740 -2.109 14.379 1.00 58.84 181 PHE A O 1
ATOM 1361 N N . GLY A 1 182 ? 16.855 -1.363 14.424 1.00 67.88 182 GLY A N 1
ATOM 1362 C CA . GLY A 1 182 ? 17.469 -2.636 14.756 1.00 67.88 182 GLY A CA 1
ATOM 1363 C C . GLY A 1 182 ? 17.823 -3.477 13.522 1.00 67.88 182 GLY A C 1
ATOM 1364 O O . GLY A 1 182 ? 17.434 -3.179 12.388 1.00 67.88 182 GLY A O 1
ATOM 1365 N N . PRO A 1 183 ? 18.584 -4.563 13.727 1.00 64.31 183 PRO A N 1
ATOM 1366 C CA . PRO A 1 183 ? 19.135 -5.377 12.644 1.00 64.31 183 PRO A CA 1
ATOM 1367 C C . PRO A 1 183 ? 18.060 -6.055 11.779 1.00 64.31 183 PRO A C 1
ATOM 1369 O O . PRO A 1 183 ? 18.290 -6.266 10.589 1.00 64.31 183 PRO A O 1
ATOM 1372 N N . GLY A 1 184 ? 16.871 -6.334 12.331 1.00 63.19 184 GLY A N 1
ATOM 1373 C CA . GLY A 1 184 ? 15.774 -6.993 11.612 1.00 63.19 184 GLY A CA 1
ATOM 1374 C C . GLY A 1 184 ? 15.298 -6.227 10.373 1.00 63.19 184 GLY A C 1
ATOM 1375 O O . GLY A 1 184 ? 15.152 -6.819 9.305 1.00 63.19 184 GLY A O 1
ATOM 1376 N N . PHE A 1 185 ? 15.144 -4.902 10.464 1.00 60.06 185 PHE A N 1
ATOM 1377 C CA . PHE A 1 185 ? 14.695 -4.072 9.337 1.00 60.06 185 PHE A CA 1
ATOM 1378 C C . PHE A 1 185 ? 15.730 -3.970 8.221 1.00 60.06 185 PHE A C 1
ATOM 1380 O O . PHE A 1 185 ? 15.379 -3.959 7.042 1.00 60.06 185 PHE A O 1
ATOM 1387 N N . ALA A 1 186 ? 17.013 -3.926 8.573 1.00 62.59 186 ALA A N 1
ATOM 1388 C CA . ALA A 1 186 ? 18.076 -3.902 7.581 1.00 62.59 186 ALA A CA 1
ATOM 1389 C C . ALA A 1 186 ? 18.212 -5.238 6.854 1.00 62.59 186 ALA A C 1
ATOM 1391 O O . ALA A 1 186 ? 18.362 -5.253 5.634 1.00 62.59 186 ALA A O 1
ATOM 1392 N N . VAL A 1 187 ? 18.116 -6.353 7.587 1.00 64.25 187 VAL A N 1
ATOM 1393 C CA . VAL A 1 187 ? 18.116 -7.696 6.997 1.00 64.25 187 VAL A CA 1
ATOM 1394 C C . VAL A 1 187 ? 16.900 -7.867 6.093 1.00 64.25 187 VAL A C 1
ATOM 1396 O O . VAL A 1 187 ? 17.069 -8.300 4.959 1.00 64.25 187 VAL A O 1
ATOM 1399 N N . ALA A 1 188 ? 15.705 -7.458 6.529 1.00 63.53 188 ALA A N 1
ATOM 1400 C CA . ALA A 1 188 ? 14.492 -7.523 5.716 1.00 63.53 188 ALA A CA 1
ATOM 1401 C C . ALA A 1 188 ? 14.595 -6.652 4.454 1.00 63.53 188 ALA A C 1
ATOM 1403 O O . ALA A 1 188 ? 14.334 -7.134 3.355 1.00 63.53 188 ALA A O 1
ATOM 1404 N N . GLY A 1 189 ? 15.040 -5.398 4.575 1.00 63.34 189 GLY A N 1
ATOM 1405 C CA . GLY A 1 189 ? 15.213 -4.497 3.433 1.00 63.34 189 GLY A CA 1
ATOM 1406 C C . GLY A 1 189 ? 16.252 -5.004 2.427 1.00 63.34 189 GLY A C 1
ATOM 1407 O O . GLY A 1 189 ? 15.998 -5.006 1.220 1.00 63.34 189 GLY A O 1
ATOM 1408 N N . LEU A 1 190 ? 17.400 -5.496 2.910 1.00 66.06 190 LEU A N 1
ATOM 1409 C CA . LEU A 1 190 ? 18.427 -6.115 2.067 1.00 66.06 190 LEU A CA 1
ATOM 1410 C C . LEU A 1 190 ? 17.930 -7.413 1.432 1.00 66.06 190 LEU A C 1
ATOM 1412 O O . LEU A 1 190 ? 18.168 -7.621 0.245 1.00 66.06 190 LEU A O 1
ATOM 1416 N N . ALA A 1 191 ? 17.223 -8.262 2.180 1.00 67.50 191 ALA A N 1
ATOM 1417 C CA . ALA A 1 191 ? 16.655 -9.504 1.676 1.00 67.50 191 ALA A CA 1
ATOM 1418 C C . ALA A 1 191 ? 15.607 -9.228 0.598 1.00 67.50 191 ALA A C 1
ATOM 1420 O O . ALA A 1 191 ? 15.694 -9.819 -0.468 1.00 67.50 191 ALA A O 1
ATOM 1421 N N . ILE A 1 192 ? 14.684 -8.286 0.809 1.00 62.81 192 ILE A N 1
ATOM 1422 C CA . ILE A 1 192 ? 13.685 -7.880 -0.189 1.00 62.81 192 ILE A CA 1
ATOM 1423 C C . ILE A 1 192 ? 14.383 -7.318 -1.431 1.00 62.81 192 ILE A C 1
ATOM 1425 O O . ILE A 1 192 ? 14.101 -7.760 -2.543 1.00 62.81 192 ILE A O 1
ATOM 1429 N N . GLY A 1 193 ? 15.341 -6.401 -1.266 1.00 61.75 193 GLY A N 1
ATOM 1430 C CA . GLY A 1 193 ? 16.094 -5.832 -2.386 1.00 61.75 193 GLY A CA 1
ATOM 1431 C C . GLY A 1 193 ? 16.876 -6.889 -3.174 1.00 61.75 193 GLY A C 1
ATOM 1432 O O . GLY A 1 193 ? 16.855 -6.896 -4.410 1.00 61.75 193 GLY A O 1
ATOM 1433 N N . LEU A 1 194 ? 17.526 -7.822 -2.474 1.00 66.25 194 LEU A N 1
ATOM 1434 C CA . LEU A 1 194 ? 18.264 -8.935 -3.064 1.00 66.25 194 LEU A CA 1
ATOM 1435 C C . LEU A 1 194 ? 17.316 -9.913 -3.764 1.00 66.25 194 LEU A C 1
ATOM 1437 O O . LEU A 1 194 ? 17.581 -10.284 -4.900 1.00 66.25 194 LEU A O 1
ATOM 1441 N N . LEU A 1 195 ? 16.209 -10.299 -3.132 1.00 65.00 195 LEU A N 1
ATOM 1442 C CA . LEU A 1 195 ? 15.237 -11.266 -3.640 1.00 65.00 195 LEU A CA 1
ATOM 1443 C C . LEU A 1 195 ? 14.514 -10.706 -4.867 1.00 65.00 195 LEU A C 1
ATOM 1445 O O . LEU A 1 195 ? 14.452 -11.388 -5.884 1.00 65.00 195 LEU A O 1
ATOM 1449 N N . VAL A 1 196 ? 14.113 -9.430 -4.853 1.00 59.91 196 VAL A N 1
ATOM 1450 C CA . VAL A 1 196 ? 13.609 -8.719 -6.042 1.00 59.91 196 VAL A CA 1
ATOM 1451 C C . VAL A 1 196 ? 14.663 -8.718 -7.151 1.00 59.91 196 VAL A C 1
ATOM 1453 O O . VAL A 1 196 ? 14.367 -9.075 -8.291 1.00 59.91 196 VAL A O 1
ATOM 1456 N N . THR A 1 197 ? 15.919 -8.394 -6.833 1.00 59.72 197 THR A N 1
ATOM 1457 C CA . THR A 1 197 ? 17.010 -8.382 -7.821 1.00 59.72 197 THR A CA 1
ATOM 1458 C C . THR A 1 197 ? 17.304 -9.778 -8.380 1.00 59.72 197 THR A C 1
ATOM 1460 O O . THR A 1 197 ? 17.545 -9.912 -9.579 1.00 59.72 197 THR A O 1
ATOM 1463 N N . ILE A 1 198 ? 17.276 -10.822 -7.546 1.00 63.38 198 ILE A N 1
ATOM 1464 C CA . ILE A 1 198 ? 17.509 -12.222 -7.920 1.00 63.38 198 ILE A CA 1
ATOM 1465 C C . ILE A 1 198 ? 16.345 -12.743 -8.751 1.00 63.38 198 ILE A C 1
ATOM 1467 O O . ILE A 1 198 ? 16.608 -13.272 -9.825 1.00 63.38 198 ILE A O 1
ATOM 1471 N N . CYS A 1 199 ? 15.093 -12.577 -8.315 1.00 58.31 199 CYS A N 1
ATOM 1472 C CA . CYS A 1 199 ? 13.903 -12.966 -9.071 1.00 58.31 199 CYS A CA 1
ATOM 1473 C C . CYS A 1 199 ? 13.929 -12.330 -10.453 1.00 58.31 199 CYS A C 1
ATOM 1475 O O . CYS A 1 199 ? 13.801 -13.038 -11.446 1.00 58.31 199 CYS A O 1
ATOM 1477 N N . LEU A 1 200 ? 14.210 -11.028 -10.533 1.00 55.81 200 LEU A N 1
ATOM 1478 C CA . LEU A 1 200 ? 14.273 -10.313 -11.800 1.00 55.81 200 LEU A CA 1
ATOM 1479 C C . LEU A 1 200 ? 15.498 -10.689 -12.633 1.00 55.81 200 LEU A C 1
ATOM 1481 O O . LEU A 1 200 ? 15.359 -10.784 -13.843 1.00 55.81 200 LEU A O 1
ATOM 1485 N N . ARG A 1 201 ? 16.676 -10.955 -12.047 1.00 54.69 201 ARG A N 1
ATOM 1486 C CA . ARG A 1 201 ? 17.845 -11.462 -12.793 1.00 54.69 201 ARG A CA 1
ATOM 1487 C C . ARG A 1 201 ? 17.623 -12.878 -13.301 1.00 54.69 201 ARG A C 1
ATOM 1489 O O . ARG A 1 201 ? 17.911 -13.121 -14.459 1.00 54.69 201 ARG A O 1
ATOM 1496 N N . ARG A 1 202 ? 17.102 -13.790 -12.478 1.00 53.09 202 ARG A N 1
ATOM 1497 C CA . ARG A 1 202 ? 16.760 -15.171 -12.860 1.00 53.09 202 ARG A CA 1
ATOM 1498 C C . ARG A 1 202 ? 15.688 -15.189 -13.943 1.00 53.09 202 ARG A C 1
ATOM 1500 O O . ARG A 1 202 ? 15.828 -15.958 -14.888 1.00 53.09 202 ARG A O 1
ATOM 1507 N N . PHE A 1 203 ? 14.675 -14.326 -13.844 1.00 45.25 203 PHE A N 1
ATOM 1508 C CA . PHE A 1 203 ? 13.718 -14.119 -14.931 1.00 45.25 203 PHE A CA 1
ATOM 1509 C C . PHE A 1 203 ? 14.412 -13.523 -16.164 1.00 45.25 203 PHE A C 1
ATOM 1511 O O . PHE A 1 203 ? 14.258 -14.046 -17.255 1.00 45.25 203 PHE A O 1
ATOM 1518 N N . SER A 1 204 ? 15.242 -12.490 -16.001 1.00 46.81 204 SER A N 1
ATOM 1519 C CA . SER A 1 204 ? 15.909 -11.755 -17.089 1.00 46.81 204 SER A CA 1
ATOM 1520 C C . SER A 1 204 ? 16.995 -12.551 -17.827 1.00 46.81 204 SER A C 1
ATOM 1522 O O . SER A 1 204 ? 17.234 -12.275 -18.999 1.00 46.81 204 SER A O 1
ATOM 1524 N N . THR A 1 205 ? 17.650 -13.528 -17.186 1.00 42.31 205 THR A N 1
ATOM 1525 C CA . THR A 1 205 ? 18.719 -14.339 -17.798 1.00 42.31 205 THR A CA 1
ATOM 1526 C C . THR A 1 205 ? 18.243 -15.677 -18.359 1.00 42.31 205 THR A C 1
ATOM 1528 O O . THR A 1 205 ? 18.906 -16.199 -19.250 1.00 42.31 205 THR A O 1
ATOM 1531 N N . ARG A 1 206 ? 17.118 -16.239 -17.885 1.00 43.88 206 ARG A N 1
ATOM 1532 C CA . ARG A 1 206 ? 16.518 -17.455 -18.476 1.00 43.88 206 ARG A CA 1
ATOM 1533 C C . ARG A 1 206 ? 15.485 -17.160 -19.558 1.00 43.88 206 ARG A C 1
ATOM 1535 O O . ARG A 1 206 ? 15.361 -17.941 -20.492 1.00 43.88 206 ARG A O 1
ATOM 1542 N N . ILE A 1 207 ? 14.774 -16.040 -19.467 1.00 43.34 207 ILE A N 1
ATOM 1543 C CA . ILE A 1 207 ? 13.934 -15.547 -20.556 1.00 43.34 207 ILE A CA 1
ATOM 1544 C C . ILE A 1 207 ? 14.818 -14.641 -21.404 1.00 43.34 207 ILE A C 1
ATOM 1546 O O . ILE A 1 207 ? 15.004 -13.460 -21.115 1.00 43.34 207 ILE A O 1
ATOM 1550 N N . SER A 1 208 ? 15.400 -15.199 -22.467 1.00 38.12 208 SER A N 1
ATOM 1551 C CA . SER A 1 208 ? 15.835 -14.366 -23.584 1.00 38.12 208 SER A CA 1
ATOM 1552 C C . SER A 1 208 ? 14.626 -13.525 -23.995 1.00 38.12 208 SER A C 1
ATOM 1554 O O . SER A 1 208 ? 13.583 -14.094 -24.315 1.00 38.12 208 SER A O 1
ATOM 1556 N N . TRP A 1 209 ? 14.744 -12.196 -23.960 1.00 44.22 209 TRP A N 1
ATOM 1557 C CA . TRP A 1 209 ? 13.697 -11.211 -24.280 1.00 44.22 209 TRP A CA 1
ATOM 1558 C C . TRP A 1 209 ? 13.269 -11.225 -25.770 1.00 44.22 209 TRP A C 1
ATOM 1560 O O . TRP A 1 209 ? 13.021 -10.187 -26.367 1.00 44.22 209 TRP A O 1
ATOM 1570 N N . ARG A 1 210 ? 13.179 -12.414 -26.377 1.00 43.94 210 ARG A N 1
ATOM 1571 C CA . ARG A 1 210 ? 12.375 -12.724 -27.565 1.00 43.94 210 ARG A CA 1
ATOM 1572 C C . ARG A 1 210 ? 10.927 -13.085 -27.201 1.00 43.94 210 ARG A C 1
ATOM 1574 O O . ARG A 1 210 ? 10.182 -13.527 -28.066 1.00 43.94 210 ARG A O 1
ATOM 1581 N N . LEU A 1 211 ? 10.521 -12.937 -25.936 1.00 47.56 211 LEU A N 1
ATOM 1582 C CA . LEU A 1 211 ? 9.099 -12.834 -25.632 1.00 47.56 211 LEU A CA 1
ATOM 1583 C C . LEU A 1 211 ? 8.662 -11.460 -26.107 1.00 47.56 211 LEU A C 1
ATOM 1585 O O . LEU A 1 211 ? 9.025 -10.448 -25.518 1.00 47.56 211 LEU A O 1
ATOM 1589 N N . ASP A 1 212 ? 7.946 -11.446 -27.216 1.00 48.06 212 ASP A N 1
ATOM 1590 C CA . ASP A 1 212 ? 7.235 -10.278 -27.686 1.00 48.06 212 ASP A CA 1
ATOM 1591 C C . ASP A 1 212 ? 6.265 -9.859 -26.565 1.00 48.06 212 ASP A C 1
ATOM 1593 O O . ASP A 1 212 ? 5.314 -10.578 -26.242 1.00 48.06 212 ASP A O 1
ATOM 1597 N N . PHE A 1 213 ? 6.575 -8.769 -25.856 1.00 55.16 213 PHE A N 1
ATOM 1598 C CA . PHE A 1 213 ? 5.777 -8.281 -24.716 1.00 55.16 213 PHE A CA 1
ATOM 1599 C C . PHE A 1 213 ? 4.396 -7.793 -25.155 1.00 55.16 213 PHE A C 1
ATOM 1601 O O . PHE A 1 213 ? 3.504 -7.666 -24.306 1.00 55.16 213 PHE A O 1
ATOM 1608 N N . ASP A 1 214 ? 4.255 -7.586 -26.464 1.00 59.94 214 ASP A N 1
ATOM 1609 C CA . ASP A 1 214 ? 3.023 -7.296 -27.178 1.00 59.94 214 ASP A CA 1
ATOM 1610 C C . ASP A 1 214 ? 2.321 -8.575 -27.658 1.00 59.94 214 ASP A C 1
ATOM 1612 O O . ASP A 1 214 ? 1.201 -8.513 -28.167 1.00 59.94 214 ASP A O 1
ATOM 1616 N N . SER A 1 215 ? 2.913 -9.760 -27.441 1.00 66.81 215 SER A N 1
ATOM 1617 C CA . SER A 1 215 ? 2.237 -11.008 -27.777 1.00 66.81 215 SER A CA 1
ATOM 1618 C C . SER A 1 215 ? 0.944 -11.150 -26.965 1.00 66.81 215 SER A C 1
ATOM 1620 O O . SER A 1 215 ? 0.932 -10.998 -25.733 1.00 66.81 215 SER A O 1
ATOM 1622 N N . PRO A 1 216 ? -0.162 -11.526 -27.627 1.00 71.00 216 PRO A N 1
ATOM 1623 C CA . PRO A 1 216 ? -1.449 -11.698 -26.963 1.00 71.00 216 PRO A CA 1
ATOM 1624 C C . PRO A 1 216 ? -1.396 -12.791 -25.886 1.00 71.00 216 PRO A C 1
ATOM 1626 O O . PRO A 1 216 ? -2.131 -12.726 -24.905 1.00 71.00 216 PRO A O 1
ATOM 1629 N N . VAL A 1 217 ? -0.502 -13.776 -26.028 1.00 70.62 217 VAL A N 1
ATOM 1630 C CA . VAL A 1 217 ? -0.307 -14.856 -25.051 1.00 70.62 217 VAL A CA 1
ATOM 1631 C C . VAL A 1 217 ? 0.311 -14.326 -23.761 1.00 70.62 217 VAL A C 1
ATOM 1633 O O . VAL A 1 217 ? -0.215 -14.596 -22.683 1.00 70.62 217 VAL A O 1
ATOM 1636 N N . PHE A 1 218 ? 1.380 -13.528 -23.846 1.00 68.69 218 PHE A N 1
ATOM 1637 C CA . PHE A 1 218 ? 2.009 -12.957 -22.657 1.00 68.69 218 PHE A CA 1
ATOM 1638 C C . PHE A 1 218 ? 1.039 -12.049 -21.899 1.00 68.69 218 PHE A C 1
ATOM 1640 O O . PHE A 1 218 ? 0.931 -12.150 -20.676 1.00 68.69 218 PHE A O 1
ATOM 1647 N N . LEU A 1 219 ? 0.282 -11.213 -22.619 1.00 69.69 219 LEU A N 1
ATOM 1648 C CA . LEU A 1 219 ? -0.749 -10.355 -22.033 1.00 69.69 219 LEU A CA 1
ATOM 1649 C C . LEU A 1 219 ? -1.833 -11.164 -21.309 1.00 69.69 219 LEU A C 1
ATOM 1651 O O . LEU A 1 219 ? -2.187 -10.815 -20.188 1.00 69.69 219 LEU A O 1
ATOM 1655 N N . ARG A 1 220 ? -2.309 -12.271 -21.893 1.00 71.88 220 ARG A N 1
ATOM 1656 C CA . ARG A 1 220 ? -3.312 -13.149 -21.262 1.00 71.88 220 ARG A CA 1
ATOM 1657 C C . ARG A 1 220 ? -2.779 -13.844 -20.009 1.00 71.88 220 ARG A C 1
ATOM 1659 O O . ARG A 1 220 ? -3.455 -13.836 -18.988 1.00 71.88 220 ARG A O 1
ATOM 1666 N N . VAL A 1 221 ? -1.570 -14.405 -20.059 1.00 72.31 221 VAL A N 1
ATOM 1667 C CA . VAL A 1 221 ? -0.964 -15.115 -18.914 1.00 72.31 221 VAL A CA 1
ATOM 1668 C C . VAL A 1 221 ? -0.691 -14.160 -17.751 1.00 72.31 221 VAL A C 1
ATOM 1670 O O . VAL A 1 221 ? -0.987 -14.470 -16.601 1.00 72.31 221 VAL A O 1
ATOM 1673 N N . SER A 1 222 ? -0.162 -12.973 -18.043 1.00 68.88 222 SER A N 1
ATOM 1674 C CA . SER A 1 222 ? 0.107 -11.965 -17.013 1.00 68.88 222 SER A CA 1
ATOM 1675 C C . SER A 1 222 ? -1.167 -11.313 -16.467 1.00 68.88 222 SER A C 1
ATOM 1677 O O . SER A 1 222 ? -1.225 -11.030 -15.273 1.00 68.88 222 SER A O 1
ATOM 1679 N N . ALA A 1 223 ? -2.210 -11.156 -17.290 1.00 72.81 223 ALA A N 1
ATOM 1680 C CA . ALA A 1 223 ? -3.535 -10.769 -16.815 1.00 72.81 223 ALA A CA 1
ATOM 1681 C C . ALA A 1 223 ? -4.128 -11.832 -15.880 1.00 72.81 223 ALA A C 1
ATOM 1683 O O . ALA A 1 223 ? -4.583 -11.484 -14.798 1.00 72.81 223 ALA A O 1
ATOM 1684 N N . LEU A 1 224 ? -4.056 -13.123 -16.228 1.00 71.12 224 LEU A N 1
ATOM 1685 C CA . LEU A 1 224 ? -4.500 -14.215 -15.349 1.00 71.12 224 LEU A CA 1
ATOM 1686 C C . LEU A 1 224 ? -3.752 -14.219 -14.008 1.00 71.12 224 LEU A C 1
ATOM 1688 O O . LEU A 1 224 ? -4.376 -14.390 -12.963 1.00 71.12 224 LEU A O 1
ATOM 1692 N N . GLY A 1 225 ? -2.442 -13.950 -14.029 1.00 71.12 225 GLY A N 1
ATOM 1693 C CA . GLY A 1 225 ? -1.619 -13.820 -12.823 1.00 71.12 225 GLY A CA 1
ATOM 1694 C C . GLY A 1 225 ? -2.012 -12.664 -11.894 1.00 71.12 225 GLY A C 1
ATOM 1695 O O . GLY A 1 225 ? -1.633 -12.685 -10.729 1.00 71.12 225 GLY A O 1
ATOM 1696 N N . LEU A 1 226 ? -2.780 -11.680 -12.374 1.00 74.12 226 LEU A N 1
ATOM 1697 C CA . LEU A 1 226 ? -3.353 -10.599 -11.561 1.00 74.12 226 LEU A CA 1
ATOM 1698 C C . LEU A 1 226 ? -4.825 -10.837 -11.224 1.00 74.12 226 LEU A C 1
ATOM 1700 O O . LEU A 1 226 ? -5.248 -10.547 -10.110 1.00 74.12 226 LEU A O 1
ATOM 1704 N N . ILE A 1 227 ? -5.595 -11.369 -12.175 1.00 78.19 227 ILE A N 1
ATOM 1705 C CA . ILE A 1 227 ? -7.032 -11.611 -12.025 1.00 78.19 227 ILE A CA 1
ATOM 1706 C C . ILE A 1 227 ? -7.281 -12.654 -10.941 1.00 78.19 227 ILE A C 1
ATOM 1708 O O . ILE A 1 227 ? -8.131 -12.426 -10.091 1.00 78.19 227 ILE A O 1
ATOM 1712 N N . VAL A 1 228 ? -6.547 -13.773 -10.934 1.00 77.19 228 VAL A N 1
ATOM 1713 C CA . VAL A 1 228 ? -6.801 -14.852 -9.965 1.00 77.19 228 VAL A CA 1
ATOM 1714 C C . VAL A 1 228 ? -6.524 -14.394 -8.524 1.00 77.19 228 VAL A C 1
ATOM 1716 O O . VAL A 1 228 ? -7.444 -14.481 -7.709 1.00 77.19 228 VAL A O 1
ATOM 1719 N N . PRO A 1 229 ? -5.344 -13.827 -8.186 1.00 79.19 229 PRO A N 1
ATOM 1720 C CA . PRO A 1 229 ? -5.121 -13.275 -6.850 1.00 79.19 229 PRO A CA 1
ATOM 1721 C C . PRO A 1 229 ? -6.036 -12.090 -6.534 1.00 79.19 229 PRO A C 1
ATOM 1723 O O . PRO A 1 229 ? -6.441 -11.933 -5.390 1.00 79.19 229 PRO A O 1
ATOM 1726 N N . GLY A 1 230 ? -6.386 -11.272 -7.533 1.00 83.38 230 GLY A N 1
ATOM 1727 C CA . GLY A 1 230 ? -7.290 -10.137 -7.356 1.00 83.38 230 GLY A CA 1
ATOM 1728 C C . GLY A 1 230 ? -8.713 -10.548 -7.005 1.00 83.38 230 GLY A C 1
ATOM 1729 O O . GLY A 1 230 ? -9.278 -9.984 -6.079 1.00 83.38 230 GLY A O 1
ATOM 1730 N N . LEU A 1 231 ? -9.284 -11.542 -7.690 1.00 87.31 231 LEU A N 1
ATOM 1731 C CA . LEU A 1 231 ? -10.620 -12.064 -7.387 1.00 87.31 231 LEU A CA 1
ATOM 1732 C C . LEU A 1 231 ? -10.649 -12.773 -6.034 1.00 87.31 231 LEU A C 1
ATOM 1734 O O . LEU A 1 231 ? -11.570 -12.554 -5.253 1.00 87.31 231 LEU A O 1
ATOM 1738 N N . PHE A 1 232 ? -9.633 -13.593 -5.752 1.00 87.75 232 PHE A N 1
ATOM 1739 C CA . PHE A 1 232 ? -9.524 -14.293 -4.477 1.00 87.75 232 PHE A CA 1
ATOM 1740 C C . PHE A 1 232 ? -9.363 -13.312 -3.309 1.00 87.75 232 PHE A C 1
ATOM 1742 O O . PHE A 1 232 ? -10.140 -13.350 -2.359 1.00 87.75 232 PHE A O 1
ATOM 1749 N N . GLY A 1 233 ? -8.415 -12.378 -3.413 1.00 89.69 233 GLY A N 1
ATOM 1750 C CA . GLY A 1 233 ? -8.220 -11.329 -2.417 1.00 89.69 233 GLY A CA 1
ATOM 1751 C C . GLY A 1 233 ? -9.460 -10.456 -2.247 1.00 89.69 233 GLY A C 1
ATOM 1752 O O . GLY A 1 233 ? -9.801 -10.100 -1.121 1.00 89.69 233 GLY A O 1
ATOM 1753 N N . PHE A 1 234 ? -10.172 -10.149 -3.337 1.00 92.31 234 PHE A N 1
ATOM 1754 C CA . PHE A 1 234 ? -11.363 -9.306 -3.285 1.00 92.31 234 PHE A CA 1
ATOM 1755 C C . PHE A 1 234 ? -12.479 -10.011 -2.529 1.00 92.31 234 PHE A C 1
ATOM 1757 O O . PHE A 1 234 ? -13.084 -9.410 -1.647 1.00 92.31 234 PHE A O 1
ATOM 1764 N N . TYR A 1 235 ? -12.706 -11.293 -2.830 1.00 94.56 235 TYR A N 1
ATOM 1765 C CA . TYR A 1 235 ? -13.661 -12.122 -2.105 1.00 94.56 235 TYR A CA 1
ATOM 1766 C C . TYR A 1 235 ? -13.356 -12.141 -0.603 1.00 94.56 235 TYR A C 1
ATOM 1768 O O . TYR A 1 235 ? -14.237 -11.819 0.189 1.00 94.56 235 TYR A O 1
ATOM 1776 N N . LEU A 1 236 ? -12.103 -12.413 -0.220 1.00 93.31 236 LEU A N 1
ATOM 1777 C CA . LEU A 1 236 ? -11.694 -12.422 1.187 1.00 93.31 236 LEU A CA 1
ATOM 1778 C C . LEU A 1 236 ? -11.834 -11.048 1.853 1.00 93.31 236 LEU A C 1
ATOM 1780 O O . LEU A 1 236 ? -12.273 -10.955 2.991 1.00 93.31 236 LEU A O 1
ATOM 1784 N N . THR A 1 237 ? -11.498 -9.973 1.140 1.00 93.31 237 THR A N 1
ATOM 1785 C CA . THR A 1 237 ? -11.617 -8.602 1.656 1.00 93.31 237 THR A CA 1
ATOM 1786 C C . THR A 1 237 ? -13.079 -8.242 1.901 1.00 93.31 237 THR A C 1
ATOM 1788 O O . THR A 1 237 ? -13.411 -7.688 2.943 1.00 93.31 237 THR A O 1
ATOM 1791 N N . VAL A 1 238 ? -13.968 -8.564 0.956 1.00 94.25 238 VAL A N 1
ATOM 1792 C CA . VAL A 1 238 ? -15.409 -8.328 1.104 1.00 94.25 238 VAL A CA 1
ATOM 1793 C C . VAL A 1 238 ? -15.974 -9.180 2.234 1.00 94.25 238 VAL A C 1
ATOM 1795 O O . VAL A 1 238 ? -16.730 -8.654 3.044 1.00 94.25 238 VAL A O 1
ATOM 1798 N N . GLN A 1 239 ? -15.587 -10.454 2.323 1.00 94.75 239 GLN A N 1
ATOM 1799 C CA . GLN A 1 239 ? -16.001 -11.334 3.413 1.00 94.75 239 GLN A CA 1
ATOM 1800 C C . GLN A 1 239 ? -15.582 -10.763 4.773 1.00 94.75 239 GLN A C 1
ATOM 1802 O O . GLN A 1 239 ? -16.438 -10.603 5.637 1.00 94.75 239 GLN A O 1
ATOM 1807 N N . GLY A 1 240 ? -14.310 -10.383 4.933 1.00 92.00 240 GLY A N 1
ATOM 1808 C CA . GLY A 1 240 ? -13.799 -9.798 6.172 1.00 92.00 240 GLY A CA 1
ATOM 1809 C C . GLY A 1 240 ? -14.515 -8.501 6.544 1.00 92.00 240 GLY A C 1
ATOM 1810 O O . GLY A 1 240 ? -14.949 -8.338 7.678 1.00 92.00 240 GLY A O 1
ATOM 1811 N N . ILE A 1 241 ? -14.749 -7.607 5.575 1.00 92.81 241 ILE A N 1
ATOM 1812 C CA . ILE A 1 241 ? -15.520 -6.375 5.805 1.00 92.81 241 ILE A CA 1
ATOM 1813 C C . ILE A 1 241 ? -16.951 -6.691 6.259 1.00 92.81 241 ILE A C 1
ATOM 1815 O O . ILE A 1 241 ? -17.433 -6.079 7.209 1.00 92.81 241 ILE A O 1
ATOM 1819 N N . VAL A 1 242 ? -17.643 -7.622 5.597 1.00 95.06 242 VAL A N 1
ATOM 1820 C CA . VAL A 1 242 ? -19.018 -7.995 5.960 1.00 95.06 242 VAL A CA 1
ATOM 1821 C C . VAL A 1 242 ? -19.064 -8.608 7.358 1.00 95.06 242 VAL A C 1
ATOM 1823 O O . VAL A 1 242 ? -19.933 -8.227 8.136 1.00 95.06 242 VAL A O 1
ATOM 1826 N N . ALA A 1 243 ? -18.121 -9.490 7.695 1.00 92.94 243 ALA A N 1
ATOM 1827 C CA . ALA A 1 243 ? -18.018 -10.092 9.020 1.00 92.94 243 ALA A CA 1
ATOM 1828 C C . ALA A 1 243 ? -17.777 -9.031 10.106 1.00 92.94 243 ALA A C 1
ATOM 1830 O O . ALA A 1 243 ? -18.536 -8.956 11.067 1.00 92.94 243 ALA A O 1
ATOM 1831 N N . ILE A 1 244 ? -16.814 -8.124 9.897 1.00 92.06 244 ILE A N 1
ATOM 1832 C CA . ILE A 1 244 ? -16.520 -7.016 10.820 1.00 92.06 244 ILE A CA 1
ATOM 1833 C C . ILE A 1 244 ? -17.760 -6.142 11.068 1.00 92.06 244 ILE A C 1
ATOM 1835 O O . ILE A 1 244 ? -17.974 -5.686 12.191 1.00 92.06 244 ILE A O 1
ATOM 1839 N N . LEU A 1 245 ? -18.562 -5.884 10.029 1.00 92.69 245 LEU A N 1
ATOM 1840 C CA . LEU A 1 245 ? -19.769 -5.057 10.122 1.00 92.69 245 LEU A CA 1
ATOM 1841 C C . LEU A 1 245 ? -20.976 -5.785 10.723 1.00 92.69 245 LEU A C 1
ATOM 1843 O O . LEU A 1 245 ? -21.888 -5.113 11.204 1.00 92.69 245 LEU A O 1
ATOM 1847 N N . ALA A 1 246 ? -21.004 -7.117 10.675 1.00 91.75 246 ALA A N 1
ATOM 1848 C CA . ALA A 1 246 ? -22.100 -7.919 11.209 1.00 91.75 246 ALA A CA 1
ATOM 1849 C C . ALA A 1 246 ? -22.066 -8.043 12.743 1.00 91.75 246 ALA A C 1
ATOM 1851 O O . ALA A 1 246 ? -23.130 -8.229 13.334 1.00 91.75 246 ALA A O 1
ATOM 1852 N N . GLY A 1 247 ? -20.893 -7.871 13.367 1.00 84.12 247 GLY A N 1
ATOM 1853 C CA . GLY A 1 247 ? -20.703 -8.020 14.815 1.00 84.12 247 GLY A CA 1
ATOM 1854 C C . GLY A 1 247 ? -20.211 -9.409 15.164 1.00 84.12 247 GLY A C 1
ATOM 1855 O O . GLY A 1 247 ? -21.059 -10.234 15.567 1.00 84.12 247 GLY A O 1
#